Protein AF-A0A1R3KSD3-F1 (afdb_monomer_lite)

pLDDT: mean 70.58, std 22.06, range [25.59, 98.06]

Structure (mmCIF, N/CA/C/O backbone):
data_AF-A0A1R3KSD3-F1
#
_entry.id   AF-A0A1R3KSD3-F1
#
loop_
_atom_site.group_PDB
_atom_site.id
_atom_site.type_symbol
_atom_site.label_atom_id
_atom_site.label_alt_id
_atom_site.label_comp_id
_atom_site.label_asym_id
_atom_site.label_entity_id
_atom_site.label_seq_id
_atom_site.pdbx_PDB_ins_code
_atom_site.Cartn_x
_atom_site.Cartn_y
_atom_site.Cartn_z
_atom_site.occupancy
_atom_site.B_iso_or_equiv
_atom_site.auth_seq_id
_atom_site.auth_comp_id
_atom_site.auth_asym_id
_atom_site.auth_atom_id
_atom_site.pdbx_PDB_model_num
ATOM 1 N N . MET A 1 1 ? 8.024 -59.176 6.862 1.00 37.38 1 MET A N 1
ATOM 2 C CA . MET A 1 1 ? 9.197 -58.730 6.086 1.00 37.38 1 MET A CA 1
ATOM 3 C C . MET A 1 1 ? 9.209 -57.204 6.116 1.00 37.38 1 MET A C 1
ATOM 5 O O . MET A 1 1 ? 8.443 -56.598 5.391 1.00 37.38 1 MET A O 1
ATOM 9 N N . SER A 1 2 ? 9.658 -56.588 7.210 1.00 28.92 2 SER A N 1
ATOM 10 C CA . SER A 1 2 ? 11.056 -56.258 7.560 1.00 28.92 2 SER A CA 1
ATOM 11 C C . SER A 1 2 ? 11.600 -55.048 6.786 1.00 28.92 2 SER A C 1
ATOM 13 O O . SER A 1 2 ? 11.562 -55.053 5.563 1.00 28.92 2 SER A O 1
ATOM 15 N N . PHE A 1 3 ? 12.163 -54.105 7.561 1.00 30.67 3 PHE A N 1
ATOM 16 C CA . PHE A 1 3 ? 12.918 -52.880 7.228 1.00 30.67 3 PHE A CA 1
ATOM 17 C C . PHE A 1 3 ? 12.121 -51.574 7.049 1.00 30.67 3 PHE A C 1
ATOM 19 O O . PHE A 1 3 ? 11.315 -51.472 6.143 1.00 30.67 3 PHE A O 1
ATOM 26 N N . PHE A 1 4 ? 12.335 -50.478 7.787 1.00 29.91 4 PHE A N 1
ATOM 27 C CA . PHE A 1 4 ? 12.920 -50.196 9.107 1.00 29.91 4 PHE A CA 1
ATOM 28 C C . PHE A 1 4 ? 12.472 -48.754 9.459 1.00 29.91 4 PHE A C 1
ATOM 30 O O . PHE A 1 4 ? 12.476 -47.875 8.600 1.00 29.91 4 PHE A O 1
ATOM 37 N N . LYS A 1 5 ? 12.065 -48.513 10.710 1.00 30.78 5 LYS A N 1
ATOM 38 C CA . LYS A 1 5 ? 11.884 -47.176 11.304 1.00 30.78 5 LYS A CA 1
ATOM 39 C C . LYS A 1 5 ? 13.256 -46.548 11.588 1.00 30.78 5 LYS A C 1
ATOM 41 O O . LYS A 1 5 ? 14.166 -47.272 11.966 1.00 30.78 5 LYS A O 1
ATOM 46 N N . SER A 1 6 ? 13.287 -45.213 11.634 1.00 28.39 6 SER A N 1
ATOM 47 C CA . SER A 1 6 ? 14.246 -44.367 1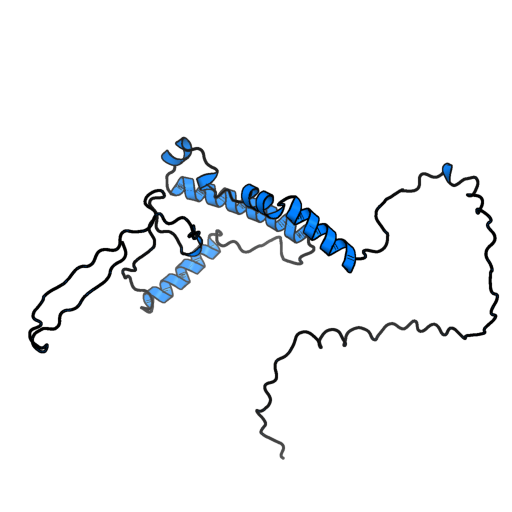2.375 1.00 28.39 6 SER A CA 1
ATOM 48 C C . SER A 1 6 ? 15.499 -43.902 11.623 1.00 28.39 6 SER A C 1
ATOM 50 O O . SER A 1 6 ? 16.402 -44.688 11.370 1.00 28.39 6 SER A O 1
ATOM 52 N N . LEU A 1 7 ? 15.597 -42.590 11.376 1.00 29.59 7 LEU A N 1
ATOM 53 C CA . LEU A 1 7 ? 16.483 -41.726 12.168 1.00 29.59 7 LEU A CA 1
ATOM 54 C C . LEU A 1 7 ? 16.143 -40.246 11.918 1.00 29.59 7 LEU A C 1
ATOM 56 O O . LEU A 1 7 ? 16.337 -39.717 10.827 1.00 29.59 7 LEU A O 1
ATOM 60 N N . ALA A 1 8 ? 15.654 -39.573 12.957 1.00 33.44 8 ALA A N 1
ATOM 61 C CA . ALA A 1 8 ? 15.820 -38.137 13.107 1.00 33.44 8 ALA A CA 1
ATOM 62 C C . ALA A 1 8 ? 17.182 -37.916 13.773 1.00 33.44 8 ALA A C 1
ATOM 64 O O . ALA A 1 8 ? 17.359 -38.359 14.902 1.00 33.44 8 ALA A O 1
ATOM 65 N N . ALA A 1 9 ? 18.127 -37.294 13.066 1.00 33.38 9 ALA A N 1
ATOM 66 C CA . ALA A 1 9 ? 19.268 -36.548 13.609 1.00 33.38 9 ALA A CA 1
ATOM 67 C C . ALA A 1 9 ? 20.213 -36.181 12.456 1.00 33.38 9 ALA A C 1
ATOM 69 O O . ALA A 1 9 ? 20.994 -37.013 12.008 1.00 33.38 9 ALA A O 1
ATOM 70 N N . ASN A 1 10 ? 20.100 -34.952 11.951 1.00 33.25 10 ASN A N 1
ATOM 71 C CA . ASN A 1 10 ? 21.240 -34.063 11.701 1.00 33.25 10 ASN A CA 1
ATOM 72 C C . ASN A 1 10 ? 20.743 -32.783 11.031 1.00 33.25 10 ASN A C 1
ATOM 74 O O . ASN A 1 10 ? 20.640 -32.655 9.815 1.00 33.25 10 ASN A O 1
ATOM 78 N N . SER A 1 11 ? 20.425 -31.820 11.887 1.00 38.78 11 SER A N 1
ATOM 79 C CA . SER A 1 11 ? 20.382 -30.409 11.553 1.00 38.78 11 SER A CA 1
ATOM 80 C C . SER A 1 11 ? 21.798 -29.919 11.245 1.00 38.78 11 SER A C 1
ATOM 82 O O . SER A 1 11 ? 22.610 -29.754 12.154 1.00 38.78 11 SER A O 1
ATOM 84 N N . SER A 1 12 ? 22.079 -29.623 9.981 1.00 34.75 12 SER A N 1
ATOM 85 C CA . SER A 1 12 ? 23.156 -28.709 9.608 1.00 34.75 12 SER A CA 1
ATOM 86 C C . SER A 1 12 ? 22.701 -27.861 8.425 1.00 34.75 12 SER A C 1
ATOM 88 O O . SER A 1 12 ? 22.705 -28.298 7.281 1.00 34.75 12 SER A O 1
ATOM 90 N N . VAL A 1 13 ? 22.220 -26.667 8.770 1.00 39.19 13 VAL A N 1
ATOM 91 C CA . VAL A 1 13 ? 22.347 -25.396 8.045 1.00 39.19 13 VAL A CA 1
ATOM 92 C C . VAL A 1 13 ? 22.794 -25.536 6.584 1.00 39.19 13 VAL A C 1
ATOM 94 O O . VAL A 1 13 ? 23.980 -25.642 6.279 1.00 39.19 13 VAL A O 1
ATOM 97 N N . PHE A 1 14 ? 21.821 -25.477 5.678 1.00 31.38 14 PHE A N 1
ATOM 98 C CA . PHE A 1 14 ? 22.044 -25.340 4.244 1.00 31.38 14 PHE A CA 1
ATOM 99 C C . PHE A 1 14 ? 22.622 -23.942 3.976 1.00 31.38 14 PHE A C 1
ATOM 101 O O . PHE A 1 14 ? 21.921 -22.936 4.097 1.00 31.38 14 PHE A O 1
ATOM 108 N N . THR A 1 15 ? 23.921 -23.856 3.687 1.00 44.84 15 THR A N 1
ATOM 109 C CA . THR A 1 15 ? 24.579 -22.592 3.325 1.00 44.84 15 THR A CA 1
ATOM 110 C C . THR A 1 15 ? 24.546 -22.388 1.801 1.00 44.84 15 THR A C 1
ATOM 112 O O . THR A 1 15 ? 24.591 -23.365 1.053 1.00 44.84 15 THR A O 1
ATOM 115 N N . PRO A 1 16 ? 24.496 -21.144 1.279 1.00 41.41 16 PRO A N 1
ATOM 116 C CA . PRO A 1 16 ? 24.227 -20.870 -0.140 1.00 41.41 16 PRO A CA 1
ATOM 117 C C . PRO A 1 16 ? 25.452 -21.052 -1.058 1.00 41.41 16 PRO A C 1
ATOM 119 O O . PRO A 1 16 ? 25.604 -20.332 -2.043 1.00 41.41 16 PRO A O 1
ATOM 122 N N . ARG A 1 17 ? 26.373 -21.967 -0.732 1.00 39.44 17 ARG A N 1
ATOM 123 C CA . ARG A 1 17 ? 27.631 -22.158 -1.477 1.00 39.44 17 ARG A CA 1
ATOM 124 C C . ARG A 1 17 ? 27.777 -23.500 -2.190 1.00 39.44 17 ARG A C 1
ATOM 126 O O . ARG A 1 17 ? 28.725 -23.645 -2.950 1.00 39.44 17 ARG A O 1
ATOM 133 N N . GLU A 1 18 ? 26.836 -24.428 -2.037 1.00 38.03 18 GLU A N 1
ATOM 134 C CA . GLU A 1 18 ? 26.936 -25.758 -2.669 1.00 38.03 18 GLU A CA 1
ATOM 135 C C . GLU A 1 18 ? 26.000 -25.961 -3.875 1.00 38.03 18 GLU A C 1
ATOM 137 O O . GLU A 1 18 ? 26.158 -26.917 -4.630 1.00 38.03 18 GLU A O 1
ATOM 142 N N . ALA A 1 19 ? 25.088 -25.023 -4.153 1.00 37.62 19 ALA A N 1
ATOM 143 C CA . ALA A 1 19 ? 24.164 -25.118 -5.292 1.00 37.62 19 ALA A CA 1
ATOM 144 C C . ALA A 1 19 ? 24.767 -24.689 -6.651 1.00 37.62 19 ALA A C 1
ATOM 146 O O . ALA A 1 19 ? 24.118 -24.827 -7.684 1.00 37.62 19 ALA A O 1
ATOM 147 N N . THR A 1 20 ? 26.007 -24.192 -6.692 1.00 40.00 20 THR A N 1
ATOM 148 C CA . THR A 1 20 ? 26.662 -23.728 -7.932 1.00 40.00 20 THR A CA 1
ATOM 149 C C . THR A 1 20 ? 27.512 -24.789 -8.637 1.00 40.00 20 THR A C 1
ATOM 151 O O . THR A 1 20 ? 28.005 -24.530 -9.732 1.00 40.00 20 THR A O 1
ATOM 154 N N . MET A 1 21 ? 27.671 -25.993 -8.074 1.00 34.03 21 MET A N 1
ATOM 155 C CA . MET A 1 21 ? 28.562 -27.025 -8.636 1.00 34.03 21 MET A CA 1
ATOM 156 C C . MET A 1 21 ? 27.875 -28.152 -9.427 1.00 34.03 21 MET A C 1
ATOM 158 O O . MET A 1 21 ? 28.572 -29.017 -9.952 1.00 34.03 21 MET A O 1
ATOM 162 N N . ALA A 1 22 ? 26.548 -28.138 -9.595 1.00 36.19 22 ALA A N 1
ATOM 163 C CA . ALA A 1 22 ? 25.812 -29.254 -10.211 1.00 36.19 22 ALA A CA 1
ATOM 164 C C . ALA A 1 22 ? 25.120 -28.946 -11.560 1.00 36.19 22 ALA A C 1
ATOM 166 O O . ALA A 1 22 ? 24.219 -29.679 -11.955 1.00 36.19 22 ALA A O 1
ATOM 167 N N . MET A 1 23 ? 25.523 -27.900 -12.296 1.00 33.84 23 MET A N 1
ATOM 168 C CA . MET A 1 23 ? 24.930 -27.579 -13.615 1.00 33.84 23 MET A CA 1
ATOM 169 C C . MET A 1 23 ? 25.939 -27.258 -14.729 1.00 33.84 23 MET A C 1
ATOM 171 O O . MET A 1 23 ? 25.603 -26.602 -15.711 1.00 33.84 23 MET A O 1
ATOM 175 N N . THR A 1 24 ? 27.165 -27.778 -14.641 1.00 38.25 24 THR A N 1
ATOM 176 C CA . THR A 1 24 ? 28.177 -27.543 -15.688 1.00 38.25 24 THR A CA 1
ATOM 177 C C . THR A 1 24 ? 28.847 -28.824 -16.162 1.00 38.25 24 THR A C 1
ATOM 179 O O . THR A 1 24 ? 30.058 -28.846 -16.327 1.00 38.25 24 THR A O 1
ATOM 182 N N . GLN A 1 25 ? 28.099 -29.909 -16.387 1.00 37.75 25 GLN A N 1
ATOM 183 C CA . GLN A 1 25 ? 28.641 -31.092 -17.074 1.00 37.75 25 GLN A CA 1
ATOM 184 C C . GLN A 1 25 ? 27.605 -31.781 -17.975 1.00 37.75 25 GLN A C 1
ATOM 186 O O . GLN A 1 25 ? 27.190 -32.901 -17.717 1.00 37.75 25 GLN A O 1
ATOM 191 N N . SER A 1 26 ? 27.231 -31.126 -19.078 1.00 39.91 26 SER A N 1
ATOM 192 C CA . SER A 1 26 ? 26.891 -31.824 -20.329 1.00 39.91 26 SER A CA 1
ATOM 193 C C . SER A 1 26 ? 26.972 -30.856 -21.516 1.00 39.91 26 SER A C 1
ATOM 195 O O . SER A 1 26 ? 25.985 -30.249 -21.922 1.00 39.91 26 SER A O 1
ATOM 197 N N . SER A 1 27 ? 28.166 -30.686 -22.081 1.00 35.41 27 SER A N 1
ATOM 198 C CA . SER A 1 27 ? 28.316 -30.152 -23.439 1.00 35.41 27 SER A CA 1
ATOM 199 C C . SER A 1 27 ? 29.380 -30.980 -24.171 1.00 35.41 27 SER A C 1
ATOM 201 O O . SER A 1 27 ? 30.457 -31.183 -23.605 1.00 35.41 27 SER A O 1
ATOM 203 N N . PRO A 1 28 ? 29.105 -31.513 -25.379 1.00 40.31 28 PRO A N 1
ATOM 204 C CA . PRO A 1 28 ? 29.867 -32.620 -25.957 1.00 40.31 28 PRO A CA 1
ATOM 205 C C . PRO A 1 28 ? 31.100 -32.201 -26.776 1.00 40.31 28 PRO A C 1
ATOM 207 O O . PRO A 1 28 ? 31.701 -33.034 -27.447 1.00 40.31 28 PRO A O 1
ATOM 210 N N . TYR A 1 29 ? 31.543 -30.946 -26.715 1.00 36.53 29 TYR A N 1
ATOM 211 C CA . TYR A 1 29 ? 32.684 -30.484 -27.514 1.00 36.53 29 TYR A CA 1
ATOM 212 C C . TYR A 1 29 ? 33.987 -30.478 -26.712 1.00 36.53 29 TYR A C 1
ATOM 214 O O . TYR A 1 29 ? 34.494 -29.438 -26.296 1.00 36.53 29 TYR A O 1
ATOM 222 N N . ARG A 1 30 ? 34.558 -31.671 -26.514 1.00 38.81 30 ARG A N 1
ATOM 223 C CA . ARG A 1 30 ? 35.933 -31.853 -26.029 1.00 38.81 30 ARG A CA 1
ATOM 224 C C . ARG A 1 30 ? 36.878 -31.933 -27.229 1.00 38.81 30 ARG A C 1
ATOM 226 O O . ARG A 1 30 ? 37.165 -33.013 -27.733 1.00 38.81 30 ARG A O 1
ATOM 233 N N . VAL A 1 31 ? 37.349 -30.781 -27.700 1.00 37.12 31 VAL A N 1
ATOM 234 C CA . VAL A 1 31 ? 38.387 -30.703 -28.740 1.00 37.12 31 VAL A CA 1
ATOM 235 C C . VAL A 1 31 ? 39.736 -31.074 -28.117 1.00 37.12 31 VAL A C 1
ATOM 237 O O . VAL A 1 31 ? 40.230 -30.393 -27.219 1.00 37.12 31 VAL A O 1
ATOM 240 N N . LEU A 1 32 ? 40.314 -32.186 -28.572 1.00 35.00 32 LEU A N 1
ATOM 241 C CA . LEU A 1 32 ? 41.662 -32.627 -28.219 1.00 35.00 32 LEU A CA 1
ATOM 242 C C . LEU A 1 32 ? 42.692 -31.747 -28.940 1.00 35.00 32 LEU A C 1
ATOM 244 O O . LEU A 1 32 ? 42.870 -31.860 -30.148 1.00 35.00 32 LEU A O 1
ATOM 248 N N . LEU A 1 33 ? 43.396 -30.897 -28.195 1.00 37.41 33 LEU A N 1
ATOM 249 C CA . LEU A 1 33 ? 44.582 -30.190 -28.679 1.00 37.41 33 LEU A CA 1
ATOM 250 C C . LEU A 1 33 ? 45.829 -30.954 -28.220 1.00 37.41 33 LEU A C 1
ATOM 252 O O . LEU A 1 33 ? 46.242 -30.866 -27.062 1.00 37.41 33 LEU A O 1
ATOM 256 N N . GLN A 1 34 ? 46.416 -31.730 -29.134 1.00 30.95 34 GLN A N 1
ATOM 257 C CA . GLN A 1 34 ? 47.754 -32.286 -28.958 1.00 30.95 34 GLN A CA 1
ATOM 258 C C . GLN A 1 34 ? 48.776 -31.143 -28.956 1.00 30.95 34 GLN A C 1
ATOM 260 O O . GLN A 1 34 ? 48.887 -30.365 -29.901 1.00 30.95 34 GLN A O 1
ATOM 265 N N . ARG A 1 35 ? 49.525 -31.044 -27.855 1.00 31.16 35 ARG A N 1
ATOM 266 C CA . ARG A 1 35 ? 50.722 -30.213 -27.729 1.00 31.16 35 ARG A CA 1
ATOM 267 C C . ARG A 1 35 ? 51.846 -30.831 -28.563 1.00 31.16 35 ARG A C 1
ATOM 269 O O . ARG A 1 35 ? 52.426 -31.828 -28.150 1.00 31.16 35 ARG A O 1
ATOM 276 N N . THR A 1 36 ? 52.228 -30.176 -29.651 1.00 30.08 36 THR A N 1
ATOM 277 C CA . THR A 1 36 ? 53.596 -30.251 -30.180 1.00 30.08 36 THR A CA 1
ATOM 278 C C . THR A 1 36 ? 54.217 -28.872 -30.042 1.00 30.08 36 THR A C 1
ATOM 280 O O . THR A 1 36 ? 53.733 -27.894 -30.607 1.00 30.08 36 THR A O 1
ATOM 283 N N . GLY A 1 37 ? 55.247 -28.781 -29.205 1.00 32.47 37 GLY A N 1
ATOM 284 C CA . GLY A 1 37 ? 55.988 -27.551 -28.992 1.00 32.47 37 GLY A CA 1
ATOM 285 C C . GLY A 1 37 ? 56.858 -27.204 -30.195 1.00 32.47 37 GLY A C 1
ATOM 286 O O . GLY A 1 37 ? 57.595 -28.041 -30.701 1.00 32.47 37 GLY A O 1
ATOM 287 N N . SER A 1 38 ? 56.841 -25.931 -30.570 1.00 31.69 38 SER A N 1
ATOM 288 C CA . SER A 1 38 ? 57.981 -25.267 -31.195 1.00 31.69 38 SER A CA 1
ATOM 289 C C . SER A 1 38 ? 58.049 -23.850 -30.636 1.00 31.69 38 SER A C 1
ATOM 291 O O . SER A 1 38 ? 57.298 -22.956 -31.020 1.00 31.69 38 SER A O 1
ATOM 293 N N . SER A 1 39 ? 58.927 -23.688 -29.649 1.00 36.00 39 SER A N 1
ATOM 294 C CA . SER A 1 39 ? 59.321 -22.410 -29.072 1.00 36.00 39 SER A CA 1
ATOM 295 C C . SER A 1 39 ? 60.045 -21.579 -30.134 1.00 36.00 39 SER A C 1
ATOM 297 O O . SER A 1 39 ? 61.221 -21.816 -30.394 1.00 36.00 39 SER A O 1
ATOM 299 N N . LEU A 1 40 ? 59.378 -20.567 -30.687 1.00 30.77 40 LEU A N 1
ATOM 300 C CA . LEU A 1 40 ? 60.043 -19.431 -31.321 1.00 30.77 40 LE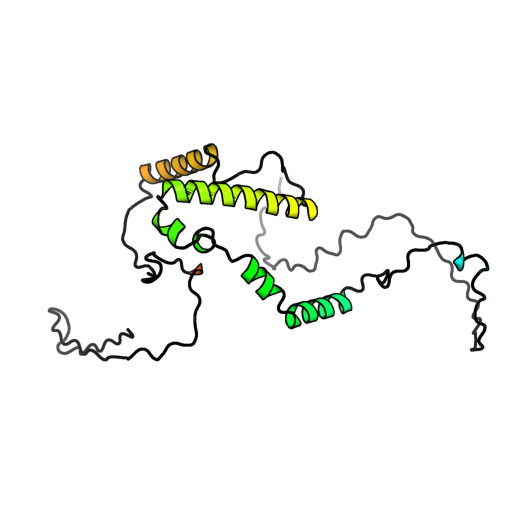U A CA 1
ATOM 301 C C . LEU A 1 40 ? 59.817 -18.195 -30.453 1.00 30.77 40 LEU A C 1
ATOM 303 O O . LEU A 1 40 ? 58.720 -17.648 -30.367 1.00 30.77 40 LEU A O 1
ATOM 307 N N . ARG A 1 41 ? 60.891 -17.780 -29.778 1.00 33.91 41 ARG A N 1
ATOM 308 C CA . ARG A 1 41 ? 60.982 -16.485 -29.107 1.00 33.91 41 ARG A CA 1
ATOM 309 C C . ARG A 1 41 ? 60.909 -15.400 -30.183 1.00 33.91 41 ARG A C 1
ATOM 311 O O . ARG A 1 41 ? 61.720 -15.417 -31.104 1.00 33.91 41 ARG A O 1
ATOM 318 N N . LYS A 1 42 ? 59.991 -14.443 -30.046 1.00 32.28 42 LYS A N 1
ATOM 319 C CA . LYS A 1 42 ? 60.076 -13.156 -30.748 1.00 32.28 42 LYS A CA 1
ATOM 320 C C . LYS A 1 42 ? 60.628 -12.120 -29.772 1.00 32.28 42 LYS A C 1
ATOM 322 O O . LYS A 1 42 ? 59.974 -11.774 -28.792 1.00 32.28 42 LYS A O 1
ATOM 327 N N . THR A 1 43 ? 61.860 -11.690 -30.017 1.00 26.72 43 THR A N 1
ATOM 328 C CA . THR A 1 43 ? 62.453 -10.465 -29.470 1.00 26.72 43 THR A CA 1
ATOM 329 C C . THR A 1 43 ? 61.865 -9.229 -30.172 1.00 26.72 43 THR A C 1
ATOM 331 O O . THR A 1 43 ? 61.228 -9.366 -31.220 1.00 26.72 43 THR A O 1
ATOM 334 N N . PRO A 1 44 ? 62.009 -8.026 -29.582 1.00 45.66 44 PRO A N 1
ATOM 335 C CA . PRO A 1 44 ? 61.219 -6.858 -29.933 1.00 45.66 44 PRO A CA 1
ATOM 336 C C . PRO A 1 44 ? 61.877 -6.079 -31.073 1.00 45.66 44 PRO A C 1
ATOM 338 O O . PRO A 1 44 ? 62.970 -5.540 -30.925 1.00 45.66 44 PRO A O 1
ATOM 341 N N . SER A 1 45 ? 61.192 -5.968 -32.202 1.00 25.59 45 SER A N 1
ATOM 342 C CA . SER A 1 45 ? 61.477 -4.943 -33.202 1.00 25.59 45 SER A CA 1
ATOM 343 C C . SER A 1 45 ? 60.189 -4.610 -33.941 1.00 25.59 45 SER A C 1
ATOM 345 O O . SER A 1 45 ? 59.438 -5.488 -34.368 1.00 25.59 45 SER A O 1
ATOM 347 N N . GLY A 1 46 ? 59.876 -3.317 -33.960 1.00 43.09 46 GLY A N 1
ATOM 348 C CA . GLY A 1 46 ? 58.611 -2.801 -34.451 1.00 43.09 46 GLY A CA 1
ATOM 349 C C . GLY A 1 46 ? 58.412 -3.042 -35.939 1.00 43.09 46 GLY A C 1
ATOM 350 O O . GLY A 1 46 ? 59.355 -2.962 -36.714 1.00 43.09 46 GLY A O 1
ATOM 351 N N . GLN A 1 47 ? 57.151 -3.246 -36.305 1.00 29.28 47 GLN A N 1
ATOM 352 C CA . GLN A 1 47 ? 56.574 -2.949 -37.611 1.00 29.28 47 GLN A CA 1
ATOM 353 C C . GLN A 1 47 ? 55.087 -2.668 -37.358 1.00 29.28 47 GLN A C 1
ATOM 355 O O . GLN A 1 47 ? 54.369 -3.517 -36.834 1.00 29.28 47 GLN A O 1
ATOM 360 N N . LYS A 1 48 ? 54.658 -1.430 -37.632 1.00 40.22 48 LYS A N 1
ATOM 361 C CA . LYS A 1 48 ? 53.241 -1.053 -37.664 1.00 40.22 48 LYS A CA 1
ATOM 362 C C . LYS A 1 48 ? 52.607 -1.817 -38.823 1.00 40.22 48 LYS A C 1
ATOM 364 O O . LYS A 1 48 ? 53.033 -1.637 -39.959 1.00 40.22 48 LYS A O 1
ATOM 369 N N . GLU A 1 49 ? 51.632 -2.666 -38.523 1.00 44.34 49 GLU A N 1
ATOM 370 C CA . GLU A 1 49 ? 50.781 -3.292 -39.534 1.00 44.34 49 GLU A CA 1
ATOM 371 C C . GLU A 1 49 ? 50.104 -2.188 -40.364 1.00 44.34 49 GLU A C 1
ATOM 373 O O . GLU A 1 49 ? 49.487 -1.278 -39.806 1.00 44.34 49 GLU A O 1
ATOM 378 N N . GLU A 1 50 ? 50.264 -2.232 -41.690 1.00 49.41 50 GLU A N 1
ATOM 379 C CA . GLU A 1 50 ? 49.548 -1.345 -42.608 1.00 49.41 50 GLU A CA 1
ATOM 380 C C . GLU A 1 50 ? 48.039 -1.575 -42.455 1.00 49.41 50 GLU A C 1
ATOM 382 O O . GLU A 1 50 ? 47.528 -2.671 -42.700 1.00 49.41 50 GLU A O 1
ATOM 387 N N . GLU A 1 51 ? 47.303 -0.541 -42.040 1.00 59.09 51 GLU A N 1
ATOM 388 C CA . GLU A 1 51 ? 45.844 -0.584 -42.030 1.00 59.09 51 GLU A CA 1
ATOM 389 C C . GLU A 1 51 ? 45.331 -0.790 -43.463 1.00 59.09 51 GLU A C 1
ATOM 391 O O . GLU A 1 51 ? 45.602 0.012 -44.356 1.00 59.09 51 GLU A O 1
ATOM 396 N N . GLY A 1 52 ? 44.584 -1.876 -43.689 1.00 65.38 52 GLY A N 1
ATOM 397 C CA . GLY A 1 52 ? 44.099 -2.254 -45.016 1.00 65.38 52 GLY A CA 1
ATOM 398 C C . GLY A 1 52 ? 43.396 -1.107 -45.755 1.00 65.38 52 GLY A C 1
ATOM 399 O O . GLY A 1 52 ? 42.528 -0.432 -45.198 1.00 65.38 52 GLY A O 1
ATOM 400 N N . ARG A 1 53 ? 43.747 -0.941 -47.040 1.00 69.00 53 ARG A N 1
ATOM 401 C CA . ARG A 1 53 ? 43.378 0.151 -47.968 1.00 69.00 53 ARG A CA 1
ATOM 402 C C . ARG A 1 53 ? 41.892 0.556 -47.991 1.00 69.00 53 ARG A C 1
ATOM 404 O O . ARG A 1 53 ? 41.596 1.660 -48.417 1.00 69.00 53 ARG A O 1
ATOM 411 N N . TYR A 1 54 ? 40.970 -0.279 -47.515 1.00 74.69 54 TYR A N 1
ATOM 412 C CA . TYR A 1 54 ? 39.520 -0.037 -47.567 1.00 74.69 54 TYR A CA 1
ATOM 413 C C . TYR A 1 54 ? 38.856 0.131 -46.189 1.00 74.69 54 TYR A C 1
ATOM 415 O O . TYR A 1 54 ? 37.648 0.333 -46.102 1.00 74.69 54 TYR A O 1
ATOM 423 N N . LYS A 1 55 ? 39.624 0.080 -45.089 1.00 71.06 55 LYS A N 1
ATOM 424 C CA . LYS A 1 55 ? 39.100 0.175 -43.712 1.00 71.06 55 LYS A CA 1
ATOM 425 C C . LYS A 1 55 ? 38.430 1.523 -43.416 1.00 71.06 55 LYS A C 1
ATOM 427 O O . LYS A 1 55 ? 37.522 1.583 -42.599 1.00 71.06 55 LYS A O 1
ATOM 432 N N . HIS A 1 56 ? 38.868 2.587 -44.088 1.00 72.88 56 HIS A N 1
ATOM 433 C CA . HIS A 1 56 ? 38.288 3.928 -43.979 1.00 72.88 56 HIS A CA 1
ATOM 434 C C . HIS A 1 56 ? 37.065 4.137 -44.890 1.00 72.88 56 HIS A C 1
ATOM 436 O O . HIS A 1 56 ? 36.384 5.146 -44.756 1.00 72.88 56 HIS A O 1
ATOM 442 N N . THR A 1 57 ? 36.801 3.212 -45.820 1.00 81.25 57 THR A N 1
ATOM 443 C CA . THR A 1 57 ? 35.654 3.250 -46.744 1.00 81.25 57 THR A CA 1
ATOM 444 C C . THR A 1 57 ? 34.405 2.606 -46.130 1.00 81.25 57 THR A C 1
ATOM 446 O O . THR A 1 57 ? 33.303 2.800 -46.630 1.00 81.25 57 THR A O 1
ATOM 449 N N . VAL A 1 58 ? 34.567 1.831 -45.052 1.00 80.44 58 VAL A N 1
ATOM 450 C CA . VAL A 1 58 ? 33.481 1.109 -44.381 1.00 80.44 58 VAL A CA 1
ATOM 451 C C . VAL A 1 58 ? 33.185 1.762 -43.032 1.00 80.44 58 VAL A C 1
ATOM 453 O O . VAL A 1 58 ? 34.044 1.782 -42.148 1.00 80.44 58 VAL A O 1
ATOM 456 N N . ASP A 1 59 ? 31.955 2.246 -42.853 1.00 81.88 59 ASP A N 1
ATOM 457 C CA . ASP A 1 59 ? 31.483 2.833 -41.595 1.00 81.88 59 ASP A CA 1
ATOM 458 C C . ASP A 1 59 ? 31.239 1.751 -40.539 1.00 81.88 59 ASP A C 1
ATOM 460 O O . ASP A 1 59 ? 30.134 1.250 -40.325 1.00 81.88 59 ASP A O 1
ATOM 464 N N . LEU A 1 60 ? 32.323 1.365 -39.870 1.00 84.50 60 LEU A N 1
ATOM 465 C CA . LEU A 1 60 ? 32.277 0.464 -38.728 1.00 84.50 60 LEU A CA 1
ATOM 466 C C . LEU A 1 60 ? 31.815 1.221 -37.470 1.00 84.50 60 LEU A C 1
ATOM 468 O O . LEU A 1 60 ? 32.307 2.324 -37.202 1.00 84.50 60 LEU A O 1
ATOM 472 N N . PRO A 1 61 ? 30.943 0.625 -36.637 1.00 83.06 61 PRO A N 1
ATOM 473 C CA . PRO A 1 61 ? 30.547 1.226 -35.372 1.00 83.06 61 PRO A CA 1
ATOM 474 C C . PRO A 1 61 ? 31.757 1.318 -34.433 1.00 83.06 61 PRO A C 1
ATOM 476 O O . PRO A 1 61 ? 32.328 0.312 -34.013 1.00 83.06 61 PRO A O 1
ATOM 479 N N . LYS A 1 62 ? 32.157 2.546 -34.091 1.00 82.06 62 LYS A N 1
ATOM 480 C CA . LYS A 1 62 ? 33.215 2.827 -33.113 1.00 82.06 62 LYS A CA 1
ATOM 481 C C . LYS A 1 62 ? 32.568 3.075 -31.755 1.00 82.06 62 LYS A C 1
ATOM 483 O O . LYS A 1 62 ? 31.861 4.063 -31.584 1.00 82.06 62 LYS A O 1
ATOM 488 N N . THR A 1 63 ? 32.816 2.201 -30.782 1.00 86.38 63 THR A N 1
ATOM 489 C CA . THR A 1 63 ? 32.313 2.373 -29.410 1.00 86.38 63 THR A CA 1
ATOM 490 C C . THR A 1 63 ? 33.458 2.325 -28.410 1.00 86.38 63 THR A C 1
ATOM 492 O O . THR A 1 63 ? 34.327 1.464 -28.512 1.00 86.38 63 THR A O 1
ATOM 495 N N . THR A 1 64 ? 33.420 3.187 -27.397 1.00 82.06 64 THR A N 1
ATOM 496 C CA . THR A 1 64 ? 34.303 3.106 -26.218 1.00 82.06 64 THR A CA 1
ATOM 497 C C . THR A 1 64 ? 33.860 2.023 -25.230 1.00 82.06 64 THR A C 1
ATOM 499 O O . THR A 1 64 ? 34.530 1.767 -24.229 1.00 82.06 64 THR A O 1
ATOM 502 N N . PHE A 1 65 ? 32.721 1.374 -25.490 1.00 81.62 65 PHE A N 1
ATOM 503 C CA . PHE A 1 65 ? 32.200 0.311 -24.653 1.00 81.62 65 PHE A CA 1
ATOM 504 C C . PHE A 1 65 ? 33.044 -0.959 -24.824 1.00 81.62 65 PHE A C 1
ATOM 506 O O . PHE A 1 65 ? 33.065 -1.574 -25.887 1.00 81.62 65 PHE A O 1
ATOM 513 N N . GLY A 1 66 ? 33.764 -1.348 -23.769 1.00 80.25 66 GLY A N 1
ATOM 514 C CA . GLY A 1 66 ? 34.562 -2.574 -23.777 1.00 80.25 66 GLY A CA 1
ATOM 515 C C . GLY A 1 66 ? 33.710 -3.823 -24.033 1.00 80.25 66 GLY A C 1
ATOM 516 O O . GLY A 1 66 ? 32.651 -3.984 -23.434 1.00 80.25 66 GLY A O 1
ATOM 517 N N . MET A 1 67 ? 34.198 -4.729 -24.888 1.00 79.62 67 MET A N 1
ATOM 518 C CA . MET A 1 67 ? 33.481 -5.955 -25.280 1.00 79.62 67 MET A CA 1
ATOM 519 C C . MET A 1 67 ? 33.313 -6.973 -24.137 1.00 79.62 67 MET A C 1
ATOM 521 O O . MET A 1 67 ? 32.439 -7.831 -24.202 1.00 79.62 67 MET A O 1
ATOM 525 N N . ARG A 1 68 ? 34.143 -6.900 -23.086 1.00 80.44 68 ARG A N 1
ATOM 526 C CA . ARG A 1 68 ? 33.993 -7.693 -21.854 1.00 80.44 68 ARG A CA 1
ATOM 527 C C . ARG A 1 68 ? 33.408 -6.818 -20.752 1.00 80.44 68 ARG A C 1
ATOM 529 O O . ARG A 1 68 ? 33.833 -5.679 -20.578 1.00 80.44 68 ARG A O 1
ATOM 536 N N . ALA A 1 69 ? 32.477 -7.374 -19.979 1.00 77.31 69 ALA A N 1
ATOM 537 C CA . ALA A 1 69 ? 31.778 -6.627 -18.935 1.00 77.31 69 ALA A CA 1
ATOM 538 C C . ALA A 1 69 ? 32.708 -6.145 -17.803 1.00 77.31 69 ALA A C 1
ATOM 540 O O . ALA A 1 69 ? 32.525 -5.029 -17.323 1.00 77.31 69 ALA A O 1
ATOM 541 N N . ASN A 1 70 ? 33.715 -6.945 -17.412 1.00 82.06 70 ASN A N 1
ATOM 542 C CA . ASN A 1 70 ? 34.651 -6.656 -16.309 1.00 82.06 70 ASN A CA 1
ATOM 543 C C . ASN A 1 70 ? 33.950 -6.125 -15.038 1.00 82.06 70 ASN A C 1
ATOM 545 O O . ASN A 1 70 ? 34.380 -5.138 -14.440 1.00 82.06 70 ASN A O 1
ATOM 549 N N . ALA A 1 71 ? 32.867 -6.799 -14.631 1.00 80.38 71 ALA A N 1
ATOM 550 C CA . ALA A 1 71 ? 31.987 -6.380 -13.537 1.00 80.38 71 ALA A CA 1
ATOM 551 C C . ALA A 1 71 ? 32.733 -6.081 -12.221 1.00 80.38 71 ALA A C 1
ATOM 553 O O . ALA A 1 71 ? 32.433 -5.085 -11.574 1.00 80.38 71 ALA A O 1
ATOM 554 N N . LEU A 1 72 ? 33.782 -6.852 -11.895 1.00 82.50 72 LEU A N 1
ATOM 555 C CA . LEU A 1 72 ? 34.581 -6.685 -10.669 1.00 82.50 72 LEU A CA 1
ATOM 556 C C . LEU A 1 72 ? 35.189 -5.282 -10.487 1.00 82.50 72 LEU A C 1
ATOM 558 O O . LEU A 1 72 ? 35.385 -4.851 -9.357 1.00 82.50 72 LEU A O 1
ATOM 562 N N . VAL A 1 73 ? 35.523 -4.596 -11.585 1.00 83.94 73 VAL A N 1
ATOM 563 C CA . VAL A 1 73 ? 36.112 -3.243 -11.559 1.00 83.94 73 VAL A CA 1
ATOM 564 C C . VAL A 1 73 ? 35.044 -2.183 -11.822 1.00 83.94 73 VAL A C 1
ATOM 566 O O . VAL A 1 73 ? 35.019 -1.143 -11.171 1.00 83.94 73 VAL A O 1
ATOM 569 N N . ARG A 1 74 ? 34.117 -2.473 -12.741 1.00 86.62 74 ARG A N 1
ATOM 570 C CA . ARG A 1 74 ? 33.104 -1.518 -13.200 1.00 86.62 74 ARG A CA 1
ATOM 571 C C . ARG A 1 74 ? 31.995 -1.267 -12.181 1.00 86.62 74 ARG A C 1
ATOM 573 O O . ARG A 1 74 ? 31.539 -0.137 -12.057 1.00 86.62 74 ARG A O 1
ATOM 580 N N . GLU A 1 75 ? 31.547 -2.293 -11.460 1.00 86.00 75 GLU A N 1
ATOM 581 C CA . GLU A 1 75 ? 30.481 -2.141 -10.461 1.00 86.00 75 GLU A CA 1
ATOM 582 C C . GLU A 1 75 ? 30.899 -1.218 -9.303 1.00 86.00 75 GLU A C 1
ATOM 584 O O . GLU A 1 75 ? 30.129 -0.304 -8.999 1.00 86.00 75 GLU A O 1
ATOM 589 N N . PRO A 1 76 ? 32.112 -1.339 -8.716 1.00 90.81 76 PRO A N 1
ATOM 590 C CA . PRO A 1 76 ? 32.593 -0.373 -7.727 1.00 90.81 76 PRO A CA 1
ATOM 591 C C . PRO A 1 76 ? 32.678 1.072 -8.241 1.00 90.81 76 PRO A C 1
ATOM 593 O O . PRO A 1 76 ? 32.353 2.003 -7.509 1.00 90.81 76 PRO A O 1
ATOM 596 N N . GLU A 1 77 ? 33.102 1.287 -9.491 1.00 89.75 77 GLU A N 1
ATOM 597 C CA . GLU A 1 77 ? 33.149 2.627 -10.100 1.00 89.75 77 GLU A CA 1
ATOM 598 C C . GLU A 1 77 ? 31.748 3.226 -10.267 1.00 89.75 77 GLU A C 1
ATOM 600 O O . GLU A 1 77 ? 31.529 4.398 -9.963 1.00 89.75 77 GLU A O 1
ATOM 605 N N . ILE A 1 78 ? 30.784 2.412 -10.706 1.00 88.31 78 ILE A N 1
ATOM 606 C CA . ILE A 1 78 ? 29.384 2.821 -10.857 1.00 88.31 78 ILE A CA 1
ATOM 607 C C . ILE A 1 78 ? 28.770 3.165 -9.495 1.00 88.31 78 ILE A C 1
ATOM 609 O O . ILE A 1 78 ? 28.075 4.173 -9.391 1.00 88.31 78 ILE A O 1
ATOM 613 N N . GLN A 1 79 ? 29.050 2.378 -8.453 1.00 85.62 79 GLN A N 1
ATOM 614 C CA . GLN A 1 79 ? 28.579 2.658 -7.093 1.00 85.62 79 GLN A CA 1
ATOM 615 C C . GLN A 1 79 ? 29.138 3.986 -6.567 1.00 85.62 79 GLN A C 1
ATOM 617 O O . GLN A 1 79 ? 28.360 4.824 -6.119 1.00 85.62 79 GLN A O 1
ATOM 622 N N . LYS A 1 80 ? 30.446 4.241 -6.732 1.00 91.25 80 LYS A N 1
ATOM 623 C CA . LYS A 1 80 ? 31.052 5.538 -6.379 1.00 91.25 80 LYS A CA 1
ATOM 624 C C . LYS A 1 80 ? 30.400 6.697 -7.123 1.00 91.25 80 LYS A C 1
ATOM 626 O O . LYS A 1 80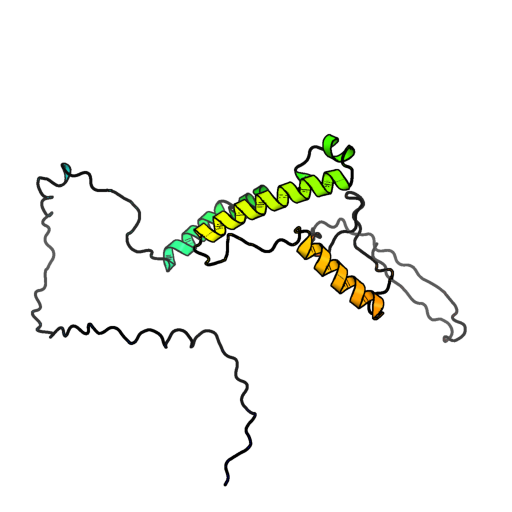 ? 30.037 7.693 -6.512 1.00 91.25 80 LYS A O 1
ATOM 631 N N . LEU A 1 81 ? 30.180 6.544 -8.429 1.00 92.69 81 LEU A N 1
ATOM 632 C CA . LEU A 1 81 ? 29.492 7.549 -9.235 1.00 92.69 81 LEU A CA 1
ATOM 633 C C . LEU A 1 81 ? 28.064 7.796 -8.717 1.00 92.69 81 LEU A C 1
ATOM 635 O O . LEU A 1 81 ? 27.612 8.939 -8.648 1.00 92.69 81 LEU A O 1
ATOM 639 N N . TRP A 1 82 ? 27.332 6.750 -8.334 1.00 90.25 82 TRP A N 1
ATOM 640 C CA . TRP A 1 82 ? 25.993 6.900 -7.761 1.00 90.25 82 TRP A CA 1
ATOM 641 C C . TRP A 1 82 ? 26.000 7.628 -6.420 1.00 90.25 82 TRP A C 1
ATOM 643 O O . TRP A 1 82 ? 25.118 8.468 -6.199 1.00 90.25 82 TRP A O 1
ATOM 653 N N . ASP A 1 83 ? 26.986 7.345 -5.573 1.00 89.44 83 ASP A N 1
ATOM 654 C CA . ASP A 1 83 ? 27.174 7.992 -4.278 1.00 89.44 83 ASP A CA 1
ATOM 655 C C . ASP A 1 83 ? 27.555 9.466 -4.445 1.00 89.44 83 ASP A C 1
ATOM 657 O O . ASP A 1 83 ? 26.873 10.337 -3.901 1.00 89.44 83 ASP A O 1
ATOM 661 N N . ASP A 1 84 ? 28.552 9.779 -5.274 1.00 92.88 84 ASP A N 1
ATOM 662 C CA . ASP A 1 84 ? 29.012 11.149 -5.539 1.00 92.88 84 ASP A CA 1
ATOM 663 C C . ASP A 1 84 ? 27.880 12.024 -6.083 1.00 92.88 84 ASP A C 1
ATOM 665 O O . ASP A 1 84 ? 27.665 13.163 -5.664 1.00 92.88 84 ASP A O 1
ATOM 669 N N . HIS A 1 85 ? 27.082 11.460 -6.989 1.00 90.50 85 HIS A N 1
ATOM 670 C CA . HIS A 1 85 ? 25.946 12.152 -7.573 1.00 90.50 85 HIS A CA 1
ATOM 671 C C . HIS A 1 85 ? 24.650 12.008 -6.762 1.00 90.50 85 HIS A C 1
ATOM 673 O O . HIS A 1 85 ? 23.590 12.432 -7.242 1.00 90.50 85 HIS A O 1
ATOM 679 N N . GLN A 1 86 ? 24.689 11.399 -5.572 1.00 87.25 86 GLN A N 1
ATOM 680 C CA . GLN A 1 86 ? 23.539 11.200 -4.682 1.00 87.25 86 GLN A CA 1
ATOM 681 C C . GLN A 1 86 ? 22.301 10.692 -5.445 1.00 87.25 86 GLN A C 1
ATOM 683 O O . GLN A 1 86 ? 21.182 11.189 -5.273 1.00 87.25 86 GLN A O 1
ATOM 688 N N . VAL A 1 87 ? 22.508 9.744 -6.368 1.00 83.38 87 VAL A N 1
ATOM 689 C CA . VAL A 1 87 ? 21.476 9.271 -7.307 1.00 83.38 87 VAL A CA 1
ATOM 690 C C . VAL A 1 87 ? 20.274 8.736 -6.539 1.00 83.38 87 VAL A C 1
ATOM 692 O O . VAL A 1 87 ? 19.142 9.087 -6.865 1.00 83.38 87 VAL A O 1
ATOM 695 N N . PHE A 1 88 ? 20.519 7.979 -5.468 1.00 76.00 88 PHE A N 1
ATOM 696 C CA . PHE A 1 88 ? 19.467 7.433 -4.616 1.00 76.00 88 PHE A CA 1
ATOM 697 C C . PHE A 1 88 ? 18.553 8.527 -4.046 1.00 76.00 88 PHE A C 1
ATOM 699 O O . PHE A 1 88 ? 17.345 8.479 -4.256 1.00 76.00 88 PHE A O 1
ATOM 706 N N . LYS A 1 89 ? 19.118 9.575 -3.431 1.00 79.50 89 LYS A N 1
ATOM 707 C CA . LYS A 1 89 ? 18.331 10.693 -2.878 1.00 79.50 89 LYS A CA 1
ATOM 708 C C . LYS A 1 89 ? 17.505 11.401 -3.945 1.00 79.50 89 LYS A C 1
ATOM 710 O O . LYS A 1 89 ? 16.362 11.768 -3.703 1.00 79.50 89 LYS A O 1
ATOM 715 N N . ARG A 1 90 ? 18.058 11.578 -5.148 1.00 79.19 90 ARG A N 1
ATOM 716 C CA . ARG A 1 90 ? 17.329 12.199 -6.264 1.00 79.19 90 ARG A CA 1
ATOM 717 C C . ARG A 1 90 ? 16.164 11.338 -6.744 1.00 79.19 90 ARG A C 1
ATOM 719 O O . ARG A 1 90 ? 15.123 11.889 -7.089 1.00 79.19 90 ARG A O 1
ATOM 726 N N . VAL A 1 91 ? 16.323 10.016 -6.764 1.00 77.38 91 VAL A N 1
ATOM 727 C CA . VAL A 1 91 ? 15.251 9.077 -7.123 1.00 77.38 91 VAL A CA 1
ATOM 728 C C . VAL A 1 91 ? 14.163 9.056 -6.050 1.00 77.38 91 VAL A C 1
ATOM 730 O O . VAL A 1 91 ? 12.990 9.146 -6.398 1.00 77.38 91 VAL A O 1
ATOM 733 N N . VAL A 1 92 ? 14.544 9.014 -4.771 1.00 69.25 92 VAL A N 1
ATOM 734 C CA . VAL A 1 92 ? 13.620 9.064 -3.624 1.00 69.25 92 VAL A CA 1
ATOM 735 C C . VAL A 1 92 ? 12.808 10.362 -3.648 1.00 69.25 92 VAL A C 1
ATOM 737 O O . VAL A 1 92 ? 11.600 10.313 -3.851 1.00 69.25 92 VAL A O 1
ATOM 740 N N . ASN A 1 93 ? 13.465 11.525 -3.687 1.00 71.00 93 ASN A N 1
ATOM 741 C CA . ASN A 1 93 ? 12.786 12.827 -3.754 1.00 71.00 93 ASN A CA 1
ATOM 742 C C . ASN A 1 93 ? 11.860 12.981 -4.977 1.00 71.00 93 ASN A C 1
ATOM 744 O O . ASN A 1 93 ? 10.885 13.734 -4.945 1.00 71.00 93 ASN A O 1
ATOM 748 N N . LYS A 1 94 ? 12.172 12.307 -6.091 1.00 71.19 94 LYS A N 1
ATOM 749 C CA . LYS A 1 94 ? 11.322 12.304 -7.290 1.00 71.19 94 LYS A CA 1
ATOM 750 C C . LYS A 1 94 ? 10.070 11.436 -7.105 1.00 71.19 94 LYS A C 1
ATOM 752 O O . LYS A 1 94 ? 9.039 11.750 -7.699 1.00 71.19 94 LYS A O 1
ATOM 757 N N . ASN A 1 95 ? 10.161 10.384 -6.295 1.00 65.00 95 ASN A N 1
ATOM 758 C CA . ASN A 1 95 ? 9.117 9.385 -6.079 1.00 65.00 95 ASN A CA 1
ATOM 759 C C . ASN A 1 95 ? 8.269 9.631 -4.814 1.00 65.00 95 ASN A C 1
ATOM 761 O O . ASN A 1 95 ? 7.154 9.121 -4.754 1.00 65.00 95 ASN A O 1
ATOM 765 N N . ASP A 1 96 ? 8.721 10.455 -3.862 1.00 54.69 96 ASP A N 1
ATOM 766 C CA . ASP A 1 96 ? 8.068 10.710 -2.558 1.00 54.69 96 ASP A CA 1
ATOM 767 C C . ASP A 1 96 ? 6.734 11.467 -2.614 1.00 54.69 96 ASP A C 1
ATOM 769 O O . ASP A 1 96 ? 6.175 11.879 -1.597 1.00 54.69 96 ASP A O 1
ATOM 773 N N . ARG A 1 97 ? 6.160 11.667 -3.799 1.00 54.47 97 ARG A N 1
ATOM 774 C CA . ARG A 1 97 ? 4.883 12.366 -3.916 1.00 54.47 97 ARG A CA 1
ATOM 775 C C . ARG A 1 97 ? 3.739 11.431 -3.544 1.00 54.47 97 ARG A C 1
ATOM 777 O O . ARG A 1 97 ? 3.085 10.847 -4.405 1.00 54.47 97 ARG A O 1
ATOM 784 N N . VAL A 1 98 ? 3.447 11.359 -2.246 1.00 61.28 98 VAL A N 1
ATOM 785 C CA . VAL A 1 98 ? 2.164 10.863 -1.739 1.00 61.28 98 VAL A CA 1
ATOM 786 C C . VAL A 1 98 ? 1.050 11.634 -2.455 1.00 61.28 98 VAL A C 1
ATOM 788 O O . VAL A 1 98 ? 1.136 12.855 -2.605 1.00 61.28 98 VAL A O 1
ATOM 791 N N . VAL A 1 99 ? -0.011 10.947 -2.891 1.00 64.06 99 VAL A N 1
ATOM 792 C CA . VAL A 1 99 ? -1.112 11.540 -3.683 1.00 64.06 99 VAL A CA 1
ATOM 793 C C . VAL A 1 99 ? -1.623 12.842 -3.060 1.00 64.06 99 VAL A C 1
ATOM 795 O O . VAL A 1 99 ? -1.837 13.823 -3.764 1.00 64.06 99 VAL A O 1
ATOM 798 N N . LEU A 1 100 ? -1.734 12.889 -1.732 1.00 60.28 100 LEU A N 1
ATOM 799 C CA . LEU A 1 100 ? -2.135 14.082 -0.987 1.00 60.28 100 LEU A CA 1
ATOM 800 C C . LEU A 1 100 ? -1.107 15.217 -1.047 1.00 60.28 100 LEU A C 1
ATOM 802 O O . LEU A 1 100 ? -1.489 16.373 -1.202 1.00 60.28 100 LEU A O 1
ATOM 806 N N . GLN A 1 101 ? 0.183 14.900 -0.958 1.00 66.19 101 GLN A N 1
ATOM 807 C CA . GLN A 1 101 ? 1.264 15.885 -1.000 1.00 66.19 101 GLN A CA 1
ATOM 808 C C . GLN A 1 101 ? 1.449 16.487 -2.399 1.00 66.19 101 GLN A C 1
ATOM 810 O O . GLN A 1 101 ? 1.857 17.638 -2.518 1.00 66.19 101 GLN A O 1
ATOM 815 N N . SER A 1 102 ? 1.083 15.743 -3.448 1.00 66.25 102 SER A N 1
ATOM 816 C CA . SER A 1 102 ? 1.124 16.210 -4.840 1.00 66.25 102 SER A CA 1
ATOM 817 C C . SER A 1 102 ? 0.022 17.209 -5.219 1.00 66.25 102 SER A C 1
ATOM 819 O O . SER A 1 102 ? 0.092 17.804 -6.291 1.00 66.25 102 SER A O 1
ATOM 821 N N . LEU A 1 103 ? -0.998 17.372 -4.370 1.00 68.81 103 LEU A N 1
ATOM 822 C CA . LEU A 1 103 ? -2.153 18.234 -4.622 1.00 68.81 103 LEU A CA 1
ATOM 823 C C . LEU A 1 103 ? -1.966 19.617 -3.992 1.00 68.81 103 LEU A C 1
ATOM 825 O O . LEU A 1 103 ? -1.517 19.709 -2.843 1.00 68.81 103 LEU A O 1
ATOM 829 N N . ASP A 1 104 ? -2.385 20.659 -4.714 1.00 74.38 104 ASP A N 1
ATOM 830 C CA . ASP A 1 104 ? -2.384 22.048 -4.246 1.00 74.38 104 ASP A CA 1
ATOM 831 C C . ASP A 1 104 ? -3.252 22.225 -3.000 1.00 74.38 104 ASP A C 1
ATOM 833 O O . ASP A 1 104 ? -4.279 21.559 -2.826 1.00 74.38 104 ASP A O 1
ATOM 837 N N . GLN A 1 105 ? -2.858 23.152 -2.129 1.00 69.38 105 GLN A N 1
ATOM 838 C CA . GLN A 1 105 ? -3.471 23.331 -0.814 1.00 69.38 105 GLN A CA 1
ATOM 839 C C . GLN A 1 105 ? -4.955 23.724 -0.880 1.00 69.38 105 GLN A C 1
ATOM 841 O O . GLN A 1 105 ? -5.727 23.303 -0.018 1.00 69.38 105 GLN A O 1
ATOM 846 N N . ASP A 1 106 ? -5.374 24.439 -1.925 1.00 70.31 106 ASP A N 1
ATOM 847 C CA . ASP A 1 106 ? -6.782 24.784 -2.155 1.00 70.31 106 ASP A CA 1
ATOM 848 C C . ASP A 1 106 ? -7.585 23.568 -2.612 1.00 70.31 106 ASP A C 1
ATOM 850 O O . ASP A 1 106 ? -8.640 23.267 -2.056 1.00 70.31 106 ASP A O 1
ATOM 854 N N . THR A 1 107 ? -7.011 22.748 -3.497 1.00 72.75 107 THR A N 1
ATOM 855 C CA . THR A 1 107 ? -7.645 21.488 -3.898 1.00 72.75 107 THR A CA 1
ATOM 856 C C . THR A 1 107 ? -7.770 20.493 -2.749 1.00 72.75 107 THR A C 1
ATOM 858 O O . THR A 1 107 ? -8.621 19.613 -2.830 1.00 72.75 107 THR A O 1
ATOM 861 N N . ARG A 1 108 ? -6.968 20.612 -1.677 1.00 70.75 108 ARG A N 1
ATOM 862 C CA . ARG A 1 108 ? -7.087 19.765 -0.476 1.00 70.75 108 ARG A CA 1
ATOM 863 C C . ARG A 1 108 ? -8.307 20.099 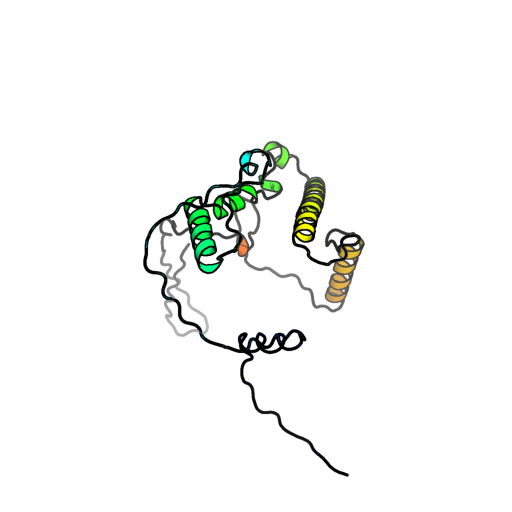0.375 1.00 70.75 108 ARG A C 1
ATOM 865 O O . ARG A 1 108 ? -8.876 19.187 0.967 1.00 70.75 108 ARG A O 1
ATOM 872 N N . LYS A 1 109 ? -8.702 21.372 0.444 1.00 72.88 109 LYS A N 1
ATOM 873 C CA . LYS A 1 109 ? -9.844 21.822 1.259 1.00 72.88 109 LYS A CA 1
ATOM 874 C C . LYS A 1 109 ? -11.180 21.346 0.681 1.00 72.88 109 LYS A C 1
ATOM 876 O O . LYS A 1 109 ? -12.079 21.011 1.443 1.00 72.88 109 LYS A O 1
ATOM 881 N N . ASP A 1 110 ? -11.259 21.209 -0.641 1.00 79.38 110 ASP A N 1
ATOM 882 C CA . ASP A 1 110 ? -12.475 20.795 -1.359 1.00 79.38 110 ASP A CA 1
ATOM 883 C C . ASP A 1 110 ? -12.623 19.268 -1.533 1.00 79.38 110 ASP A C 1
ATOM 885 O O . ASP A 1 110 ? -13.546 18.777 -2.202 1.00 79.38 110 ASP A O 1
ATOM 889 N N . LEU A 1 111 ? -11.699 18.479 -0.973 1.00 75.88 111 LEU A N 1
ATOM 890 C CA . LEU A 1 111 ? -11.717 17.023 -1.096 1.00 75.88 111 LEU A CA 1
ATOM 891 C C . LEU A 1 111 ? -12.672 16.394 -0.085 1.00 75.88 111 LEU A C 1
ATOM 893 O O . LEU A 1 111 ? -12.380 16.281 1.101 1.00 75.88 111 LEU A O 1
ATOM 897 N N . THR A 1 112 ? -13.782 15.866 -0.591 1.00 85.12 112 THR A N 1
ATOM 898 C CA . THR A 1 112 ? -14.578 14.884 0.148 1.00 85.12 112 THR A CA 1
ATOM 899 C C . THR A 1 112 ? -13.880 13.514 0.138 1.00 85.12 112 THR A C 1
ATOM 901 O O . THR A 1 112 ? -13.141 13.210 -0.808 1.00 85.12 112 THR A O 1
ATOM 904 N N . PRO A 1 113 ? -14.137 12.632 1.127 1.00 86.81 113 PRO A N 1
ATOM 905 C CA . PRO A 1 113 ? -13.546 11.290 1.167 1.00 86.81 113 PRO A CA 1
ATOM 906 C C . PRO A 1 113 ? -13.762 10.478 -0.119 1.00 86.81 113 PRO A C 1
ATOM 908 O O . PRO A 1 113 ? -12.863 9.771 -0.565 1.00 86.81 113 PRO A O 1
ATOM 911 N N . LEU A 1 114 ? -14.924 10.623 -0.766 1.00 89.88 114 LEU A N 1
ATOM 912 C CA . LEU A 1 114 ? -15.233 9.958 -2.037 1.00 89.88 114 LEU A CA 1
ATOM 913 C C . LEU A 1 114 ? -14.353 10.461 -3.187 1.00 89.88 114 LEU A C 1
ATOM 915 O O . LEU A 1 114 ? -13.769 9.661 -3.918 1.00 89.88 114 LEU A O 1
ATOM 919 N N . LYS A 1 115 ? -14.206 11.786 -3.323 1.00 89.00 115 LYS A N 1
ATOM 920 C CA . LYS A 1 115 ? -13.329 12.388 -4.339 1.00 89.00 115 LYS A CA 1
ATOM 921 C C . LYS A 1 115 ? -11.875 11.974 -4.125 1.00 89.00 115 LYS A C 1
ATOM 923 O O . LYS A 1 115 ? -11.166 11.704 -5.094 1.00 89.00 115 LYS A O 1
ATOM 928 N N . LEU A 1 116 ? -11.435 11.898 -2.868 1.00 86.56 116 LEU A N 1
ATOM 929 C CA . LEU A 1 116 ? -10.090 11.452 -2.528 1.00 86.56 116 LEU A CA 1
ATOM 930 C C . LEU A 1 116 ? -9.857 9.993 -2.938 1.00 86.56 116 LEU A C 1
ATOM 932 O O . LEU A 1 116 ? -8.867 9.709 -3.609 1.00 86.56 116 LEU A O 1
ATOM 936 N N . ARG A 1 117 ? -10.787 9.089 -2.606 1.00 89.88 117 ARG A N 1
ATOM 937 C CA . ARG A 1 117 ? -10.721 7.672 -3.004 1.00 89.88 117 ARG A CA 1
ATOM 938 C C . ARG A 1 117 ? -10.675 7.508 -4.521 1.00 89.88 117 ARG A C 1
ATOM 940 O O . ARG A 1 117 ? -9.835 6.770 -5.019 1.00 89.88 117 ARG A O 1
ATOM 947 N N . ALA A 1 118 ? -11.492 8.259 -5.261 1.00 90.62 118 ALA A N 1
ATOM 948 C CA . ALA A 1 118 ? -11.475 8.232 -6.724 1.00 90.62 118 ALA A CA 1
ATOM 949 C C . ALA A 1 118 ? -10.124 8.690 -7.307 1.00 90.62 118 ALA A C 1
ATOM 951 O O . ALA A 1 118 ? -9.589 8.064 -8.225 1.00 90.62 118 ALA A O 1
ATOM 952 N N . LYS A 1 119 ? -9.531 9.758 -6.754 1.00 89.25 119 LYS A N 1
ATOM 953 C CA . LYS A 1 119 ? -8.191 10.218 -7.153 1.00 89.25 119 LYS A CA 1
ATOM 954 C C . LYS A 1 119 ? -7.110 9.188 -6.817 1.00 89.25 119 LYS A C 1
ATOM 956 O O . LYS A 1 119 ? -6.265 8.914 -7.666 1.00 89.25 119 LYS A O 1
ATOM 961 N N . ALA A 1 120 ? -7.156 8.602 -5.622 1.00 89.38 120 ALA A N 1
ATOM 962 C CA . ALA A 1 120 ? -6.224 7.561 -5.197 1.00 89.38 120 ALA A CA 1
ATOM 963 C C . ALA A 1 120 ? -6.318 6.318 -6.098 1.00 89.38 120 ALA A C 1
ATOM 965 O O . ALA A 1 120 ? -5.294 5.838 -6.574 1.00 89.38 120 ALA A O 1
ATOM 966 N N . ALA A 1 121 ? -7.533 5.870 -6.428 1.00 91.56 121 ALA A N 1
ATOM 967 C CA . ALA A 1 121 ? -7.781 4.772 -7.360 1.00 91.56 121 ALA A CA 1
ATOM 968 C C . ALA A 1 121 ? -7.192 5.048 -8.753 1.00 91.56 121 ALA A C 1
ATOM 970 O O . ALA A 1 121 ? -6.514 4.197 -9.330 1.00 91.56 121 ALA A O 1
ATOM 971 N N . LYS A 1 122 ? -7.398 6.259 -9.292 1.00 92.19 122 LYS A N 1
ATOM 972 C CA . LYS A 1 122 ? -6.822 6.667 -10.583 1.00 92.19 122 LYS A CA 1
ATOM 973 C C . LYS A 1 122 ? -5.293 6.649 -10.551 1.00 92.19 122 LYS A C 1
ATOM 975 O O . LYS A 1 122 ? -4.669 6.163 -11.493 1.00 92.19 122 LYS A O 1
ATOM 980 N N . PHE A 1 123 ? -4.700 7.173 -9.481 1.00 90.56 123 PHE A N 1
ATOM 981 C CA . PHE A 1 123 ? -3.253 7.171 -9.294 1.00 90.56 123 PHE A CA 1
ATOM 982 C C . PHE A 1 123 ? -2.698 5.745 -9.200 1.00 90.56 123 PHE A C 1
ATOM 984 O O . PHE A 1 123 ? -1.763 5.413 -9.922 1.00 90.56 123 PHE A O 1
ATOM 991 N N . ALA A 1 124 ? -3.317 4.882 -8.391 1.00 91.62 124 ALA A N 1
ATOM 992 C CA . ALA A 1 124 ? -2.913 3.487 -8.235 1.00 91.62 124 ALA A CA 1
ATOM 993 C C . ALA A 1 124 ? -2.904 2.746 -9.581 1.00 91.62 124 ALA A C 1
ATOM 995 O O . ALA A 1 124 ? -1.890 2.156 -9.944 1.00 91.62 124 ALA A O 1
ATOM 996 N N . LYS A 1 125 ? -3.976 2.863 -10.378 1.00 93.00 125 LYS A N 1
ATOM 997 C CA . LYS A 1 125 ? -4.059 2.245 -11.716 1.00 93.00 125 LYS A CA 1
ATOM 998 C C . LYS A 1 125 ? -2.956 2.731 -12.663 1.00 93.00 125 LYS A C 1
ATOM 1000 O O . LYS A 1 125 ? -2.384 1.935 -13.407 1.00 93.00 125 LYS A O 1
ATOM 1005 N N . ALA A 1 126 ? -2.630 4.024 -12.629 1.00 92.25 126 ALA A N 1
ATOM 1006 C CA . ALA A 1 126 ? -1.545 4.580 -13.436 1.00 92.25 126 ALA A CA 1
ATOM 1007 C C . ALA A 1 126 ? -0.173 4.028 -13.012 1.00 92.25 126 ALA A C 1
ATOM 1009 O O . ALA A 1 126 ? 0.620 3.621 -13.863 1.00 92.25 126 ALA A O 1
ATOM 1010 N N . THR A 1 127 ? 0.083 3.962 -11.705 1.00 90.88 127 THR A N 1
ATOM 1011 C CA . THR A 1 127 ? 1.331 3.434 -11.142 1.00 90.88 127 THR A CA 1
ATOM 1012 C C . THR A 1 127 ? 1.501 1.947 -11.435 1.00 90.88 127 THR A C 1
ATOM 1014 O O . THR A 1 127 ? 2.578 1.548 -11.872 1.00 90.88 127 THR A O 1
ATOM 1017 N N . VAL A 1 128 ? 0.440 1.142 -11.299 1.00 92.81 128 VAL A N 1
ATOM 1018 C CA . VAL A 1 128 ? 0.447 -0.287 -11.659 1.00 92.81 128 VAL A CA 1
ATOM 1019 C C . VAL A 1 128 ? 0.853 -0.469 -13.118 1.00 92.81 128 VAL A C 1
ATOM 1021 O O . VAL A 1 128 ? 1.754 -1.250 -13.406 1.00 92.81 128 VAL A O 1
ATOM 1024 N N . LYS A 1 129 ? 0.273 0.302 -14.046 1.00 92.38 129 LYS A N 1
ATOM 1025 C CA . LYS A 1 129 ? 0.632 0.226 -15.470 1.00 92.38 129 LYS A CA 1
ATOM 1026 C C . LYS A 1 129 ? 2.109 0.560 -15.717 1.00 92.38 129 LYS A C 1
ATOM 1028 O O . LYS A 1 129 ? 2.779 -0.134 -16.481 1.00 92.38 129 LYS A O 1
ATOM 1033 N N . ALA A 1 130 ? 2.623 1.607 -15.071 1.00 91.81 130 ALA A N 1
ATOM 1034 C CA . ALA A 1 130 ? 4.024 2.008 -15.201 1.00 91.81 130 ALA A CA 1
ATOM 1035 C C . ALA A 1 130 ? 4.982 0.943 -14.636 1.00 91.81 130 ALA A C 1
ATOM 1037 O O . ALA A 1 130 ? 5.952 0.559 -15.297 1.00 91.81 130 ALA A O 1
ATOM 1038 N N . GLN A 1 131 ? 4.684 0.415 -13.449 1.00 91.81 131 GLN A N 1
ATOM 1039 C CA . GLN A 1 131 ? 5.465 -0.651 -12.822 1.00 91.81 131 GLN A CA 1
ATOM 1040 C C . GLN A 1 131 ? 5.423 -1.938 -13.650 1.00 91.81 131 GLN A C 1
ATOM 1042 O O . GLN A 1 131 ? 6.472 -2.516 -13.921 1.00 91.81 131 GLN A O 1
ATOM 1047 N N . MET A 1 132 ? 4.248 -2.329 -14.145 1.00 91.38 132 MET A N 1
ATOM 1048 C CA . MET A 1 132 ? 4.065 -3.496 -15.009 1.00 91.38 132 MET A CA 1
ATOM 1049 C C . MET A 1 132 ? 4.941 -3.420 -16.264 1.00 91.38 132 MET A C 1
ATOM 1051 O O . MET A 1 132 ? 5.661 -4.368 -16.566 1.00 91.38 132 MET A O 1
ATOM 1055 N N . SER A 1 133 ? 4.967 -2.269 -16.947 1.00 92.00 133 SER A N 1
ATOM 1056 C CA . SER A 1 133 ? 5.840 -2.078 -18.116 1.00 92.00 133 SER A CA 1
ATOM 1057 C C . SER A 1 133 ? 7.333 -2.216 -17.780 1.00 92.00 133 SER A C 1
ATOM 1059 O O . SER A 1 133 ? 8.119 -2.712 -18.587 1.00 92.00 133 SER A O 1
ATOM 1061 N N . SER A 1 134 ? 7.725 -1.832 -16.562 1.00 92.31 134 SER A N 1
ATOM 1062 C CA . SER A 1 134 ? 9.104 -1.966 -16.086 1.00 92.31 134 SER A CA 1
ATOM 1063 C C . SER A 1 134 ? 9.453 -3.426 -15.790 1.00 92.31 134 SER A C 1
ATOM 1065 O O . SER A 1 134 ? 10.519 -3.887 -16.187 1.00 92.31 134 SER A O 1
ATOM 1067 N N . PHE A 1 135 ? 8.545 -4.186 -15.172 1.00 92.19 135 PHE A N 1
ATOM 1068 C CA . PHE A 1 135 ? 8.746 -5.616 -14.924 1.00 92.19 135 PHE A CA 1
ATOM 1069 C C . PHE A 1 135 ? 8.780 -6.448 -16.210 1.00 92.19 135 PHE A C 1
ATOM 1071 O O . PHE A 1 135 ? 9.627 -7.332 -16.336 1.00 92.19 135 PHE A O 1
ATOM 1078 N N . GLN A 1 136 ? 7.938 -6.121 -17.193 1.00 89.50 136 GLN A N 1
ATOM 1079 C CA . GLN A 1 136 ? 8.011 -6.716 -18.531 1.00 89.50 136 GLN A CA 1
ATOM 1080 C C . GLN A 1 136 ? 9.374 -6.456 -19.181 1.00 89.50 136 GLN A C 1
ATOM 1082 O O . GLN A 1 136 ? 9.985 -7.368 -19.732 1.00 89.50 136 GLN A O 1
ATOM 1087 N N . ARG A 1 137 ? 9.898 -5.228 -19.058 1.00 90.69 137 ARG A N 1
ATOM 1088 C CA . ARG A 1 137 ? 11.234 -4.873 -19.555 1.00 90.69 137 ARG A CA 1
ATOM 1089 C C . ARG A 1 137 ? 12.352 -5.645 -18.850 1.00 90.69 137 ARG A C 1
ATOM 1091 O O . ARG A 1 137 ? 13.360 -5.942 -19.484 1.00 90.69 137 ARG A O 1
ATOM 1098 N N . TYR A 1 138 ? 12.183 -5.975 -17.572 1.00 92.44 138 TYR A N 1
ATOM 1099 C CA . TYR A 1 138 ? 13.120 -6.825 -16.833 1.00 92.44 138 TYR A CA 1
ATOM 1100 C C . TYR A 1 138 ? 13.024 -8.313 -17.195 1.00 92.44 138 TYR A C 1
ATOM 1102 O O . TYR A 1 138 ? 13.806 -9.105 -16.678 1.00 92.44 138 TYR A O 1
ATOM 1110 N N . GLY A 1 139 ? 12.113 -8.701 -18.092 1.00 89.75 139 GLY A N 1
ATOM 1111 C CA . GLY A 1 139 ? 11.965 -10.088 -18.527 1.00 89.75 139 GLY A CA 1
ATOM 1112 C C . GLY A 1 139 ? 11.281 -10.980 -17.492 1.00 89.75 139 GLY A C 1
ATOM 1113 O O . GLY A 1 139 ? 11.453 -12.195 -17.533 1.00 89.75 139 GLY A O 1
ATOM 1114 N N . VAL A 1 140 ? 10.514 -10.400 -16.560 1.00 93.06 140 VAL A N 1
ATOM 1115 C CA . VAL A 1 140 ? 9.692 -11.185 -15.630 1.00 93.06 140 VAL A CA 1
ATOM 1116 C C . VAL A 1 140 ? 8.611 -11.919 -16.425 1.00 93.06 140 VAL A C 1
ATOM 1118 O O . VAL A 1 140 ? 7.925 -11.325 -17.258 1.00 93.06 140 VAL A O 1
ATOM 1121 N N . TRP A 1 141 ? 8.448 -13.215 -16.168 1.00 92.50 141 TRP A N 1
ATOM 1122 C CA . TRP A 1 141 ? 7.383 -14.006 -16.774 1.00 92.50 141 TRP A CA 1
ATOM 1123 C C . TRP A 1 141 ? 6.186 -14.069 -15.823 1.00 92.50 141 TRP A C 1
ATOM 1125 O O . TRP A 1 141 ? 6.274 -14.657 -14.748 1.00 92.50 141 TRP A O 1
ATOM 1135 N N . ALA A 1 142 ? 5.083 -13.429 -16.208 1.00 91.75 142 ALA A N 1
ATOM 1136 C CA . ALA A 1 142 ? 3.835 -13.396 -15.452 1.00 91.75 142 ALA A CA 1
ATOM 1137 C C . ALA A 1 142 ? 2.633 -13.271 -16.402 1.00 91.75 142 ALA A C 1
ATOM 1139 O O . ALA A 1 142 ? 2.798 -12.926 -17.576 1.00 91.75 142 ALA A O 1
ATOM 1140 N N . ASP A 1 143 ? 1.427 -13.527 -15.890 1.00 92.00 143 ASP A N 1
ATOM 1141 C CA . ASP A 1 143 ? 0.190 -13.187 -16.591 1.00 92.00 143 ASP A CA 1
ATOM 1142 C C . ASP A 1 143 ? -0.087 -11.684 -16.454 1.00 92.00 143 ASP A C 1
ATOM 1144 O O . ASP A 1 143 ? -0.590 -11.196 -15.443 1.00 92.00 143 ASP A O 1
ATOM 1148 N N . TRP A 1 144 ? 0.285 -10.936 -17.490 1.00 90.50 144 TRP A N 1
ATOM 1149 C CA . TRP A 1 144 ? 0.084 -9.489 -17.558 1.00 90.50 144 TRP A CA 1
ATOM 1150 C C . TRP A 1 144 ? -1.326 -9.084 -17.989 1.00 90.50 144 TRP A C 1
ATOM 1152 O O . TRP A 1 144 ? -1.662 -7.902 -17.927 1.00 90.50 144 TRP A O 1
ATOM 1162 N N . SER A 1 145 ? -2.121 -10.033 -18.485 1.00 90.44 145 SER A N 1
ATOM 1163 C CA . SER A 1 145 ? -3.463 -9.763 -18.995 1.00 90.44 145 SER A CA 1
ATOM 1164 C C . SER A 1 145 ? -4.497 -9.697 -17.876 1.00 90.44 145 SER A C 1
ATOM 1166 O O . SER A 1 145 ? -5.438 -8.912 -17.972 1.00 90.44 145 SER A O 1
ATOM 1168 N N . ASN A 1 146 ? -4.273 -10.453 -16.800 1.00 91.00 146 ASN A N 1
ATOM 1169 C CA . ASN A 1 146 ? -5.178 -10.541 -15.663 1.00 91.00 146 ASN A CA 1
ATOM 1170 C C . ASN A 1 146 ? -4.435 -10.455 -14.309 1.00 91.00 146 ASN A C 1
ATOM 1172 O O . ASN A 1 146 ? -4.370 -11.441 -13.570 1.00 91.00 146 ASN A O 1
ATOM 1176 N N . PRO A 1 147 ? -3.829 -9.299 -13.969 1.00 91.75 147 PRO A N 1
ATOM 1177 C CA . PRO A 1 147 ? -3.214 -9.106 -12.660 1.00 91.75 147 PRO A CA 1
ATOM 1178 C C . PRO A 1 147 ? -4.287 -8.972 -11.572 1.00 91.75 147 PRO A C 1
ATOM 1180 O O . PRO A 1 147 ? -5.270 -8.261 -11.761 1.00 91.75 147 PRO A O 1
ATOM 1183 N N . TYR A 1 148 ? -4.069 -9.578 -10.403 1.00 92.75 148 TYR A N 1
ATOM 1184 C CA . TYR A 1 148 ? -4.944 -9.336 -9.255 1.00 92.75 148 TYR A CA 1
ATOM 1185 C C . TYR A 1 148 ? -4.712 -7.918 -8.714 1.00 92.75 148 TYR A C 1
ATOM 1187 O O . TYR A 1 148 ? -3.571 -7.530 -8.442 1.00 92.75 148 TYR A O 1
ATOM 1195 N N . LEU A 1 149 ? -5.777 -7.133 -8.533 1.00 93.94 149 LEU A N 1
ATOM 1196 C CA . LEU A 1 149 ? -5.700 -5.825 -7.888 1.00 93.94 149 LEU A CA 1
ATOM 1197 C C . LEU A 1 149 ? -6.551 -5.828 -6.625 1.00 93.94 149 LEU A C 1
ATOM 1199 O O . LEU A 1 149 ? -7.722 -6.186 -6.639 1.00 93.94 149 LEU A O 1
ATOM 1203 N N . THR A 1 150 ? -5.985 -5.331 -5.529 1.00 94.94 150 THR A N 1
ATOM 1204 C CA . THR A 1 150 ? -6.712 -5.207 -4.255 1.00 94.94 150 THR A CA 1
ATOM 1205 C C . THR A 1 150 ? -7.861 -4.197 -4.301 1.00 94.94 150 THR A C 1
ATOM 1207 O O . THR A 1 150 ? -8.631 -4.107 -3.355 1.00 94.94 150 THR A O 1
ATOM 1210 N N . LEU A 1 151 ? -7.938 -3.413 -5.379 1.00 93.88 151 LEU A N 1
ATOM 1211 C CA . LEU A 1 151 ? -8.984 -2.431 -5.653 1.00 93.88 151 LEU A CA 1
ATOM 1212 C C . LEU A 1 151 ? -10.158 -3.032 -6.447 1.00 93.88 151 LEU A C 1
ATOM 1214 O O . LEU A 1 151 ? -11.170 -2.355 -6.628 1.00 93.88 151 LEU A O 1
ATOM 1218 N N . ASP A 1 152 ? -10.012 -4.241 -6.995 1.00 94.50 152 ASP A N 1
ATOM 1219 C CA . ASP A 1 152 ? -11.074 -4.844 -7.796 1.00 94.50 152 ASP A CA 1
ATOM 1220 C C . ASP A 1 152 ? -12.258 -5.237 -6.897 1.00 94.50 152 ASP A C 1
ATOM 1222 O O . ASP A 1 152 ? -12.039 -5.750 -5.791 1.00 94.50 152 ASP A O 1
ATOM 1226 N N . PRO A 1 153 ? -13.512 -5.011 -7.337 1.00 96.00 153 PRO A N 1
ATOM 1227 C CA . PRO A 1 153 ? -14.694 -5.275 -6.517 1.00 96.00 153 PRO A CA 1
ATOM 1228 C C . PRO A 1 153 ? -14.770 -6.715 -6.001 1.00 96.00 153 PRO A C 1
ATOM 1230 O O . PRO A 1 153 ? -15.180 -6.944 -4.865 1.00 96.00 153 PRO A O 1
ATOM 1233 N N . GLU A 1 154 ? -14.346 -7.682 -6.812 1.00 95.94 154 GLU A N 1
ATOM 1234 C CA . GLU A 1 154 ? -14.304 -9.099 -6.459 1.00 95.94 154 GLU A CA 1
ATOM 1235 C C . GLU A 1 154 ? -13.328 -9.361 -5.302 1.00 95.94 154 GLU A C 1
ATOM 1237 O O . GLU A 1 154 ? -13.625 -10.146 -4.400 1.00 95.94 154 GLU A O 1
ATOM 1242 N N . TYR A 1 155 ? -12.186 -8.668 -5.288 1.00 96.31 155 TYR A N 1
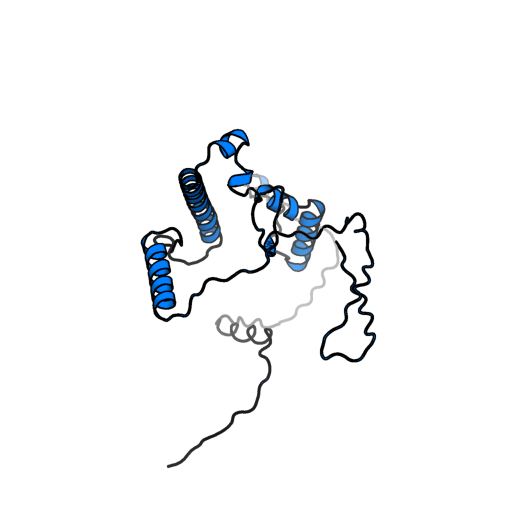ATOM 1243 C CA . TYR A 1 155 ? -11.186 -8.786 -4.227 1.00 96.31 155 TYR A CA 1
ATOM 1244 C C . TYR A 1 155 ? -11.675 -8.143 -2.923 1.00 96.31 155 TYR A C 1
ATOM 1246 O O . TYR A 1 155 ? -11.556 -8.736 -1.848 1.00 96.31 155 TYR A O 1
ATOM 1254 N N . GLU A 1 156 ? -12.258 -6.942 -3.002 1.00 96.12 156 GLU A N 1
ATOM 1255 C CA . GLU A 1 156 ? -12.822 -6.251 -1.836 1.00 96.12 156 GLU A CA 1
ATOM 1256 C C . GLU A 1 156 ? -13.975 -7.052 -1.209 1.00 96.12 156 GLU A C 1
ATOM 1258 O O . GLU A 1 156 ? -14.058 -7.162 0.017 1.00 96.12 156 GLU A O 1
ATOM 1263 N N . ALA A 1 157 ? -14.832 -7.662 -2.035 1.00 97.38 157 ALA A N 1
ATOM 1264 C CA . ALA A 1 157 ? -15.917 -8.522 -1.573 1.00 97.38 157 ALA A CA 1
ATOM 1265 C C . ALA A 1 157 ? -15.387 -9.731 -0.788 1.00 97.38 157 ALA A C 1
ATOM 1267 O O . ALA A 1 157 ? -15.835 -9.969 0.335 1.00 97.38 157 ALA A O 1
ATOM 1268 N N . ALA A 1 158 ? -14.380 -10.428 -1.323 1.00 97.38 158 ALA A N 1
ATOM 1269 C CA . ALA A 1 158 ? -13.742 -11.550 -0.637 1.00 97.38 158 ALA A CA 1
ATOM 1270 C C . ALA A 1 158 ? -13.100 -11.124 0.699 1.00 97.38 158 ALA A C 1
ATOM 1272 O O . ALA A 1 158 ? -13.199 -11.832 1.702 1.00 97.38 158 ALA A O 1
ATOM 1273 N N . GLN A 1 159 ? -12.482 -9.939 0.755 1.00 97.06 159 GLN A N 1
ATOM 1274 C CA . GLN A 1 159 ? -11.908 -9.410 1.996 1.00 97.06 159 GLN A CA 1
ATOM 1275 C C . GLN A 1 159 ? -12.981 -9.157 3.069 1.00 97.06 159 GLN A C 1
ATOM 1277 O O . GLN A 1 159 ? -12.760 -9.449 4.249 1.00 97.06 159 GLN A O 1
ATOM 1282 N N . ILE A 1 160 ? -14.138 -8.622 2.673 1.00 97.25 160 ILE A N 1
ATOM 1283 C CA . ILE A 1 160 ? -15.267 -8.380 3.578 1.00 97.25 160 ILE A CA 1
ATOM 1284 C C . ILE A 1 160 ? -15.880 -9.698 4.052 1.00 97.25 160 ILE A C 1
ATOM 1286 O O . ILE A 1 160 ? -16.226 -9.805 5.227 1.00 97.25 160 ILE A O 1
ATOM 1290 N N . GLU A 1 161 ? -15.984 -10.700 3.181 1.00 97.88 161 GLU A N 1
ATOM 1291 C CA . GLU A 1 161 ? -16.509 -12.023 3.524 1.00 97.88 161 GLU A CA 1
ATOM 1292 C C . GLU A 1 161 ? -15.673 -12.689 4.624 1.00 97.88 161 GLU A C 1
ATOM 1294 O O . GLU A 1 161 ? -16.204 -13.041 5.679 1.00 97.88 161 GLU A O 1
ATOM 1299 N N . VAL A 1 162 ? -14.347 -12.739 4.450 1.00 97.75 162 VAL A N 1
ATOM 1300 C CA . VAL A 1 162 ? -13.423 -13.287 5.458 1.00 97.75 162 VAL A CA 1
ATOM 1301 C C . VAL A 1 162 ? -13.517 -12.516 6.777 1.00 97.75 162 VAL A C 1
ATOM 1303 O O . VAL A 1 162 ? -13.571 -13.115 7.854 1.00 97.75 162 VAL A O 1
ATOM 1306 N N . PHE A 1 163 ? -13.578 -11.182 6.717 1.00 97.75 163 PHE A N 1
ATOM 1307 C CA . PHE A 1 163 ? -13.762 -10.354 7.909 1.00 97.75 163 PHE A CA 1
ATOM 1308 C C . PHE A 1 163 ? -15.096 -10.654 8.611 1.00 97.75 163 PHE A C 1
ATOM 1310 O O . PHE A 1 163 ? -15.138 -10.771 9.838 1.00 97.75 163 PHE A O 1
ATOM 1317 N N . GLY A 1 164 ? -16.174 -10.806 7.841 1.00 97.44 164 GLY A N 1
ATOM 1318 C CA . GLY A 1 164 ? -17.506 -11.144 8.329 1.00 97.44 164 GLY A CA 1
ATOM 1319 C C . GLY A 1 164 ? -17.523 -12.488 9.048 1.00 97.44 164 GLY A C 1
ATOM 1320 O O . GLY A 1 164 ? -18.011 -12.571 10.174 1.00 97.44 164 GLY A O 1
ATOM 1321 N N . GLU A 1 165 ? -16.912 -13.521 8.469 1.00 97.88 165 GLU A N 1
ATOM 1322 C CA . GLU A 1 165 ? -16.783 -14.822 9.126 1.00 97.88 165 GLU A CA 1
ATOM 1323 C C . GLU A 1 165 ? -16.018 -14.744 10.450 1.00 97.88 165 GLU A C 1
ATOM 1325 O O . GLU A 1 165 ? -16.431 -15.337 11.448 1.00 97.88 165 GLU A O 1
ATOM 1330 N N . MET A 1 166 ? -14.895 -14.022 10.474 1.00 98.06 166 MET A N 1
ATOM 1331 C CA . MET A 1 166 ? -14.095 -13.844 11.687 1.00 98.06 166 MET A CA 1
ATOM 1332 C C . MET A 1 166 ? -14.868 -13.087 12.771 1.00 98.06 166 MET A C 1
ATOM 1334 O O . MET A 1 166 ? -14.758 -13.420 13.954 1.00 98.06 166 MET A O 1
ATOM 1338 N N . ALA A 1 167 ? -15.670 -12.095 12.380 1.00 96.88 167 ALA A N 1
ATOM 1339 C CA . ALA A 1 167 ? -16.543 -11.368 13.291 1.00 96.88 167 ALA A CA 1
ATOM 1340 C C . ALA A 1 167 ? -17.639 -12.278 13.868 1.00 96.88 167 ALA A C 1
ATOM 1342 O O . ALA A 1 167 ? -17.832 -12.293 15.082 1.00 96.88 167 ALA A O 1
ATOM 1343 N N . LEU A 1 168 ? -18.301 -13.087 13.030 1.00 96.94 168 LEU A N 1
ATOM 1344 C CA . LEU A 1 168 ? -19.340 -14.033 13.458 1.00 96.94 168 LEU A CA 1
ATOM 1345 C C . LEU A 1 168 ? -18.796 -15.122 14.394 1.00 96.94 168 LEU A C 1
ATOM 1347 O O . LEU A 1 168 ? -19.482 -15.528 15.328 1.00 96.94 168 LEU A O 1
ATOM 1351 N N . LYS A 1 169 ? -17.547 -15.556 14.189 1.00 97.62 169 LYS A N 1
ATOM 1352 C CA . LYS A 1 169 ? -16.839 -16.506 15.068 1.00 97.62 169 LYS A CA 1
ATOM 1353 C C . LYS A 1 169 ? -16.356 -15.876 16.387 1.00 97.62 169 LYS A C 1
ATOM 1355 O O . LYS A 1 169 ? -15.818 -16.585 17.231 1.00 97.62 169 LYS A O 1
ATOM 1360 N N . GLY A 1 170 ? -16.536 -14.566 16.581 1.00 96.75 170 GLY A N 1
ATOM 1361 C CA . GLY A 1 170 ? -16.152 -13.859 17.806 1.00 96.75 170 GLY A CA 1
ATOM 1362 C C . GLY A 1 170 ? -14.658 -13.536 17.921 1.00 96.75 170 GLY A C 1
ATOM 1363 O O . GLY A 1 170 ? -14.186 -13.222 19.010 1.00 96.75 170 GLY A O 1
ATOM 1364 N N . TYR A 1 171 ? -13.897 -13.590 16.822 1.00 96.88 171 TYR A N 1
ATOM 1365 C CA . TYR A 1 171 ? -12.459 -13.279 16.827 1.00 96.88 171 TYR A CA 1
ATOM 1366 C C . TYR A 1 171 ? -12.156 -11.778 16.764 1.00 96.88 171 TYR A C 1
ATOM 1368 O O . TYR A 1 171 ? -11.023 -11.364 17.004 1.00 96.88 171 TYR A O 1
ATOM 1376 N N . ILE A 1 172 ? -13.155 -10.953 16.443 1.00 96.50 172 ILE A N 1
ATOM 1377 C CA . ILE A 1 172 ? -12.999 -9.509 16.270 1.00 96.50 172 ILE A CA 1
ATOM 1378 C C . ILE A 1 172 ? -13.712 -8.780 17.406 1.00 96.50 172 ILE A C 1
ATOM 1380 O O . ILE A 1 172 ? -14.914 -8.937 17.605 1.00 96.50 172 ILE A O 1
ATOM 1384 N N . TYR A 1 173 ? -12.971 -7.936 18.122 1.00 94.88 173 TYR A N 1
ATOM 1385 C CA . TYR A 1 173 ? -13.498 -7.075 19.178 1.00 94.88 173 TYR A CA 1
ATOM 1386 C C . TYR A 1 173 ? -12.940 -5.654 19.050 1.00 94.88 173 TYR A C 1
ATOM 1388 O O . TYR A 1 173 ? -11.918 -5.413 18.406 1.00 94.88 173 TYR A O 1
ATOM 1396 N N . ARG A 1 174 ? -13.615 -4.686 19.676 1.00 95.56 174 ARG A N 1
ATOM 1397 C CA . ARG A 1 174 ? -13.209 -3.275 19.663 1.00 95.56 174 ARG A CA 1
ATOM 1398 C C . ARG A 1 174 ? -12.571 -2.888 20.994 1.00 95.56 174 ARG A C 1
ATOM 1400 O O . ARG A 1 174 ? -13.171 -3.079 22.046 1.00 95.56 174 ARG A O 1
ATOM 1407 N N . GLY A 1 175 ? -11.386 -2.284 20.935 1.00 95.38 175 GLY A N 1
ATOM 1408 C CA . GLY A 1 175 ? -10.653 -1.772 22.097 1.00 95.38 175 GLY A CA 1
ATOM 1409 C C . GLY A 1 175 ? -10.056 -0.384 21.857 1.00 95.38 175 GLY A C 1
ATOM 1410 O O . GLY A 1 175 ? -10.302 0.244 20.826 1.00 95.38 175 GLY A O 1
ATOM 1411 N N . ARG A 1 176 ? -9.264 0.104 22.818 1.00 94.94 176 ARG A N 1
ATOM 1412 C CA . ARG A 1 176 ? -8.495 1.354 22.711 1.00 94.94 176 ARG A CA 1
ATOM 1413 C C . ARG A 1 176 ? -7.008 1.034 22.820 1.00 94.94 176 ARG A C 1
ATOM 1415 O O . ARG A 1 176 ? -6.600 0.366 23.763 1.00 94.94 176 ARG A O 1
ATOM 1422 N N . LYS A 1 177 ? -6.214 1.526 21.871 1.00 89.94 177 LYS A N 1
ATOM 1423 C CA . LYS A 1 177 ? -4.753 1.406 21.852 1.00 89.94 177 LYS A CA 1
ATOM 1424 C C . LYS A 1 177 ? -4.163 2.818 21.742 1.00 89.94 177 LYS A C 1
ATOM 1426 O O . LYS A 1 177 ? -4.616 3.559 20.869 1.00 89.94 177 LYS A O 1
ATOM 1431 N N . PRO A 1 178 ? -3.208 3.217 22.600 1.00 92.00 178 PRO A N 1
ATOM 1432 C CA . PRO A 1 178 ? -2.440 4.442 22.388 1.00 92.00 178 PRO A CA 1
ATOM 1433 C C . PRO A 1 178 ? -1.714 4.388 21.037 1.00 92.00 178 PRO A C 1
ATOM 1435 O O . PRO A 1 178 ? -1.155 3.350 20.681 1.00 92.00 178 PRO A O 1
ATOM 1438 N N . VAL A 1 179 ? -1.739 5.484 20.279 1.00 89.00 179 VAL A N 1
ATOM 1439 C CA . VAL A 1 179 ? -1.112 5.589 18.950 1.00 89.00 179 VAL A CA 1
ATOM 1440 C C . VAL A 1 179 ? -0.313 6.880 18.840 1.00 89.00 179 VAL A C 1
ATOM 1442 O O . VAL A 1 179 ? -0.632 7.866 19.508 1.00 89.00 179 VAL A O 1
ATOM 1445 N N . HIS A 1 180 ? 0.698 6.888 17.974 1.00 88.50 180 HIS A N 1
ATOM 1446 C CA . HIS A 1 180 ? 1.397 8.116 17.616 1.00 88.50 180 HIS A CA 1
ATOM 1447 C C . HIS A 1 180 ? 0.436 9.055 16.889 1.00 88.50 180 HIS A C 1
ATOM 1449 O O . HIS A 1 180 ? -0.239 8.651 15.944 1.00 88.50 180 HIS A O 1
ATOM 1455 N N . TRP A 1 181 ? 0.358 10.307 17.336 1.00 86.44 181 TRP A N 1
ATOM 1456 C CA . TRP A 1 181 ? -0.537 11.312 16.770 1.00 86.44 181 TRP A CA 1
ATOM 1457 C C . TRP A 1 181 ? 0.258 12.522 16.304 1.00 86.44 181 TRP A C 1
ATOM 1459 O O . TRP A 1 181 ? 1.047 13.077 17.065 1.00 86.44 181 TRP A O 1
ATOM 1469 N N . SER A 1 182 ? 0.017 12.955 15.069 1.00 83.44 182 SER A N 1
ATOM 1470 C CA . SER A 1 182 ? 0.624 14.160 14.513 1.00 83.44 182 SER A CA 1
ATOM 1471 C C . SER A 1 182 ? -0.365 15.329 14.559 1.00 83.44 182 SER A C 1
ATOM 1473 O O . SER A 1 182 ? -1.365 15.306 13.834 1.00 83.44 182 SER A O 1
ATOM 1475 N N . PRO A 1 183 ? -0.107 16.389 15.353 1.00 82.50 183 PRO A N 1
ATOM 1476 C CA . PRO A 1 183 ? -0.966 17.575 15.381 1.00 82.50 183 PRO A CA 1
ATOM 1477 C C . PRO A 1 183 ? -1.014 18.324 14.044 1.00 82.50 183 PRO A C 1
ATOM 1479 O O . PRO A 1 183 ? -2.046 18.899 13.699 1.00 82.50 183 PRO A O 1
ATOM 1482 N N . SER A 1 184 ? 0.081 18.301 13.277 1.00 76.00 184 SER A N 1
ATOM 1483 C CA . SER A 1 184 ? 0.174 18.974 11.978 1.00 76.00 184 SER A CA 1
ATOM 1484 C C . SER A 1 184 ? -0.664 18.271 10.913 1.00 76.00 184 SER A C 1
ATOM 1486 O O . SER A 1 184 ? -1.402 18.924 10.177 1.00 76.00 184 SER A O 1
ATOM 1488 N N . SER A 1 185 ? -0.598 16.939 10.871 1.00 70.56 185 SER A N 1
ATOM 1489 C CA . SER A 1 185 ? -1.319 16.128 9.883 1.00 70.56 185 SER A CA 1
ATOM 1490 C C . SER A 1 185 ? -2.733 15.743 10.333 1.00 70.56 185 SER A C 1
ATOM 1492 O O . SER A 1 185 ? -3.519 15.264 9.520 1.00 70.56 185 SER A O 1
ATOM 1494 N N . ARG A 1 186 ? -3.072 15.970 11.612 1.00 77.56 186 ARG A N 1
ATOM 1495 C CA . ARG A 1 186 ? -4.362 15.624 12.244 1.00 77.56 186 ARG A CA 1
ATOM 1496 C C . ARG A 1 186 ? -4.762 14.164 12.015 1.00 77.56 186 ARG A C 1
ATOM 1498 O O . ARG A 1 186 ? -5.930 13.858 11.785 1.00 77.56 186 ARG A O 1
ATOM 1505 N N . THR A 1 187 ? -3.777 13.277 12.066 1.00 80.56 187 THR A N 1
ATOM 1506 C CA . THR A 1 187 ? -3.962 11.838 11.894 1.00 80.56 187 THR A CA 1
ATOM 1507 C C . THR A 1 187 ? -3.036 11.072 12.824 1.00 80.56 187 THR A C 1
ATOM 1509 O O . THR A 1 187 ? -1.994 11.581 13.257 1.00 80.56 187 THR A O 1
ATOM 1512 N N . ALA A 1 188 ? -3.432 9.838 13.122 1.00 84.31 188 ALA A N 1
ATOM 1513 C CA . ALA A 1 188 ? -2.530 8.870 13.708 1.00 84.31 188 ALA A CA 1
ATOM 1514 C C . ALA A 1 188 ? -1.470 8.509 12.660 1.00 84.31 188 ALA A C 1
ATOM 1516 O O . ALA A 1 188 ? -1.817 8.337 11.489 1.00 84.31 188 ALA A O 1
ATOM 1517 N N . LEU A 1 189 ? -0.212 8.435 13.089 1.00 79.31 189 LEU A N 1
ATOM 1518 C CA . LEU A 1 189 ? 0.904 8.008 12.253 1.00 79.31 189 LEU A CA 1
ATOM 1519 C C . LEU A 1 189 ? 1.222 6.543 12.530 1.00 79.31 189 LEU A C 1
ATOM 1521 O O . LEU A 1 189 ? 1.184 6.091 13.681 1.00 79.31 189 LEU A O 1
ATOM 1525 N N . ALA A 1 190 ? 1.548 5.807 11.474 1.00 77.31 190 ALA A N 1
ATOM 1526 C CA . ALA A 1 190 ? 2.121 4.476 11.617 1.00 77.31 190 ALA A CA 1
ATOM 1527 C C . ALA A 1 190 ? 3.595 4.578 12.040 1.00 77.31 190 ALA A C 1
ATOM 1529 O O . ALA A 1 190 ? 4.260 5.572 11.762 1.00 77.31 190 ALA A O 1
ATOM 1530 N N . GLU A 1 191 ? 4.138 3.536 12.674 1.00 71.00 191 GLU A N 1
ATOM 1531 C CA . GLU A 1 191 ? 5.560 3.518 13.067 1.00 71.00 191 GLU A CA 1
ATOM 1532 C C . GLU A 1 191 ? 6.497 3.721 11.868 1.00 71.00 191 GLU A C 1
ATOM 1534 O O . GLU A 1 191 ? 7.498 4.419 11.981 1.00 71.00 191 GLU A O 1
ATOM 1539 N N . ALA A 1 192 ? 6.132 3.188 10.698 1.00 71.44 192 ALA A N 1
ATOM 1540 C CA . ALA A 1 192 ? 6.893 3.350 9.460 1.00 71.44 192 ALA A CA 1
ATOM 1541 C C . ALA A 1 192 ? 6.925 4.795 8.920 1.00 71.44 192 ALA A C 1
ATOM 1543 O O . ALA A 1 192 ? 7.726 5.092 8.040 1.00 71.44 192 ALA A O 1
ATOM 1544 N N . GLU A 1 193 ? 6.062 5.686 9.415 1.00 69.06 193 GLU A N 1
ATOM 1545 C CA . GLU A 1 193 ? 6.029 7.104 9.029 1.00 69.06 193 GLU A CA 1
ATOM 1546 C C . GLU A 1 193 ? 6.877 7.982 9.962 1.00 69.06 193 GLU A C 1
ATOM 1548 O O . GLU A 1 193 ? 7.020 9.183 9.726 1.00 69.06 193 GLU A O 1
ATOM 1553 N N . LEU A 1 194 ? 7.419 7.413 11.043 1.00 70.38 194 LEU A N 1
ATOM 1554 C CA . LEU A 1 194 ? 8.222 8.151 12.007 1.00 70.38 194 LEU A CA 1
ATOM 1555 C C . LEU A 1 194 ? 9.691 8.146 11.594 1.00 70.38 194 LEU A C 1
ATOM 1557 O O . LEU A 1 194 ? 10.375 7.127 11.647 1.00 70.38 194 LEU A O 1
ATOM 1561 N N . GLU A 1 195 ? 10.199 9.325 11.260 1.00 71.25 195 GLU A N 1
ATOM 1562 C CA . GLU A 1 195 ? 11.630 9.551 11.098 1.00 71.25 195 GLU A CA 1
ATOM 1563 C C . GLU A 1 195 ? 12.215 10.101 12.400 1.00 71.25 195 GLU A C 1
ATOM 1565 O O . GLU A 1 195 ? 11.811 11.160 12.890 1.00 71.25 195 GLU A O 1
ATOM 1570 N N . ALA A 1 196 ? 13.184 9.386 12.975 1.00 64.44 196 ALA A N 1
ATOM 1571 C CA . ALA A 1 196 ? 13.878 9.843 14.172 1.00 64.44 196 ALA A CA 1
ATOM 1572 C C . ALA A 1 196 ? 14.838 10.988 13.819 1.00 64.44 196 ALA A C 1
ATOM 1574 O O . ALA A 1 196 ? 15.874 10.783 13.184 1.00 64.44 196 ALA A O 1
ATOM 1575 N N . GLN A 1 197 ? 14.516 12.203 14.257 1.00 65.69 197 GLN A N 1
ATOM 1576 C CA . GLN A 1 197 ? 15.424 13.341 14.157 1.00 65.69 197 GLN A CA 1
ATOM 1577 C C . GLN A 1 197 ? 16.267 13.428 15.433 1.00 65.69 197 GLN A C 1
ATOM 1579 O O . GLN A 1 197 ? 15.746 13.503 16.539 1.00 65.69 197 GLN A O 1
ATOM 1584 N N . SER A 1 198 ? 17.593 13.464 15.297 1.00 63.25 198 SER A N 1
ATOM 1585 C CA . SER A 1 198 ? 18.516 13.562 16.441 1.00 63.25 198 SER A CA 1
ATOM 1586 C C . SER A 1 198 ? 18.495 14.927 17.146 1.00 63.25 198 SER A C 1
ATOM 1588 O O . SER A 1 198 ? 19.069 15.077 18.220 1.00 63.25 198 SER A O 1
ATOM 1590 N N . LYS A 1 199 ? 17.823 15.933 16.571 1.00 58.31 199 LYS A N 1
ATOM 1591 C CA . LYS A 1 199 ? 17.743 17.305 17.095 1.00 58.31 199 LYS A CA 1
ATOM 1592 C C . LYS A 1 199 ? 16.467 17.531 17.920 1.00 58.31 199 LYS A C 1
ATOM 1594 O O . LYS A 1 199 ? 15.695 18.443 17.658 1.00 58.31 199 LYS A O 1
ATOM 1599 N N . HIS A 1 200 ? 16.297 16.685 18.928 1.00 60.41 200 HIS A N 1
ATOM 1600 C CA . HIS A 1 200 ? 15.648 16.976 20.209 1.00 60.41 200 HIS A CA 1
ATOM 1601 C C . HIS A 1 200 ? 16.166 18.237 20.934 1.00 60.41 200 HIS A C 1
ATOM 1603 O O . HIS A 1 200 ? 17.191 18.073 21.597 1.00 60.41 200 HIS A O 1
ATOM 1609 N N . PRO A 1 201 ? 15.588 19.464 20.898 1.00 60.34 201 PRO A N 1
ATOM 1610 C CA . PRO A 1 201 ? 15.865 20.405 21.987 1.00 60.34 201 PRO A CA 1
ATOM 1611 C C . PRO A 1 201 ? 15.440 19.718 23.292 1.00 60.34 201 PRO A C 1
ATOM 1613 O O . PRO A 1 201 ? 14.317 19.225 23.374 1.00 60.34 201 PRO A O 1
ATOM 1616 N N . GLY A 1 202 ? 16.375 19.591 24.239 1.00 59.16 202 GLY A N 1
ATOM 1617 C CA . GLY A 1 202 ? 16.232 18.760 25.435 1.00 59.16 202 GLY A CA 1
ATOM 1618 C C . GLY A 1 202 ? 14.862 18.910 26.090 1.00 59.16 202 GLY A C 1
ATOM 1619 O O . GLY A 1 202 ? 14.436 20.017 26.420 1.00 59.16 202 GLY A O 1
ATOM 1620 N N . VAL A 1 203 ? 14.166 17.788 26.234 1.00 64.75 203 VAL A N 1
ATOM 1621 C CA . VAL A 1 203 ? 12.882 17.728 26.925 1.00 64.75 203 VAL A CA 1
ATOM 1622 C C . VAL A 1 203 ? 13.126 17.976 28.416 1.00 64.75 203 VAL A C 1
ATOM 1624 O O . VAL A 1 203 ? 13.984 17.314 29.001 1.00 64.75 203 VAL A O 1
ATOM 1627 N N . PRO A 1 204 ? 12.450 18.957 29.040 1.00 67.25 204 PRO A N 1
ATOM 1628 C CA . PRO A 1 204 ? 12.652 19.247 30.450 1.00 67.25 204 PRO A CA 1
ATOM 1629 C C . PRO A 1 204 ? 12.186 18.062 31.304 1.00 67.25 204 PRO A C 1
ATOM 1631 O O . PRO A 1 204 ? 11.022 17.659 31.268 1.00 67.25 204 PRO A O 1
ATOM 1634 N N . GLU A 1 205 ? 13.110 17.509 32.085 1.00 66.06 205 GLU A N 1
ATOM 1635 C CA . GLU A 1 205 ? 12.830 16.447 33.045 1.00 66.06 205 GLU A CA 1
ATOM 1636 C C . GLU A 1 205 ? 12.259 17.054 34.331 1.00 66.06 205 GLU A C 1
ATOM 1638 O O . GLU A 1 205 ? 12.882 17.907 34.966 1.00 66.06 205 GLU A O 1
ATOM 1643 N N . PHE A 1 206 ? 11.067 16.613 34.733 1.00 69.69 206 PHE A N 1
ATOM 1644 C CA . PHE A 1 206 ? 10.436 17.043 35.979 1.00 69.69 206 PHE A CA 1
ATOM 1645 C C . PHE A 1 206 ? 10.318 15.868 36.952 1.00 69.69 206 PHE A C 1
ATOM 1647 O O . PHE A 1 206 ? 9.942 14.759 36.568 1.00 69.69 206 PHE A O 1
ATOM 1654 N N . TYR A 1 207 ? 10.581 16.130 38.233 1.00 69.69 207 TYR A N 1
ATOM 1655 C CA . TYR A 1 207 ? 10.456 15.153 39.314 1.00 69.69 207 TYR A CA 1
ATOM 1656 C C . TYR A 1 207 ? 9.149 15.384 40.073 1.00 69.69 207 TYR A C 1
ATOM 1658 O O . TYR A 1 207 ? 8.958 16.444 40.671 1.00 69.69 207 TYR A O 1
ATOM 1666 N N . LEU A 1 208 ? 8.253 14.393 40.072 1.00 67.56 208 LEU A N 1
ATOM 1667 C CA . LEU A 1 208 ? 7.013 14.433 40.848 1.00 67.56 208 LEU A CA 1
ATOM 1668 C C . LEU A 1 208 ? 7.085 13.424 42.000 1.00 67.56 208 LEU A C 1
ATOM 1670 O O . LEU A 1 208 ? 7.163 12.213 41.785 1.00 67.56 208 LEU A O 1
ATOM 1674 N N . LEU A 1 209 ? 7.030 13.926 43.234 1.00 70.94 209 LEU A N 1
ATOM 1675 C CA . LEU A 1 209 ? 6.896 13.094 44.427 1.00 70.94 209 LEU A CA 1
ATOM 1676 C C . LEU A 1 209 ? 5.407 12.848 44.698 1.00 70.94 209 LEU A C 1
ATOM 1678 O O . LEU A 1 209 ? 4.692 13.762 45.108 1.00 70.94 209 LEU A O 1
ATOM 1682 N N . ILE A 1 210 ? 4.939 11.616 44.493 1.00 71.00 210 ILE A N 1
ATOM 1683 C CA . ILE A 1 210 ? 3.564 11.228 44.829 1.00 71.00 210 ILE A CA 1
ATOM 1684 C C . ILE A 1 210 ? 3.577 10.591 46.219 1.00 71.00 210 ILE A C 1
ATOM 1686 O O . ILE A 1 210 ? 4.114 9.499 46.402 1.00 71.00 210 ILE A O 1
ATOM 1690 N N . ARG A 1 211 ? 2.986 11.274 47.204 1.00 65.62 211 ARG A N 1
ATOM 1691 C CA . ARG A 1 211 ? 2.755 10.722 48.547 1.00 65.62 211 ARG A CA 1
ATOM 1692 C C . ARG A 1 211 ? 1.336 10.173 48.621 1.00 65.62 211 ARG A C 1
ATOM 1694 O O . ARG A 1 211 ? 0.386 10.909 48.376 1.00 65.62 211 ARG A O 1
ATOM 1701 N N . GLY A 1 212 ? 1.196 8.896 48.959 1.00 63.62 212 GLY A N 1
ATOM 1702 C CA . GLY A 1 212 ? -0.102 8.257 49.144 1.00 63.62 212 GLY A CA 1
ATOM 1703 C C . GLY A 1 212 ? -0.010 7.103 50.132 1.00 63.62 212 GLY A C 1
ATOM 1704 O O . GLY A 1 212 ? 0.971 6.363 50.140 1.00 63.62 212 GLY A O 1
ATOM 1705 N N . THR A 1 213 ? -1.038 6.952 50.959 1.00 58.09 213 THR A N 1
ATOM 1706 C CA . THR A 1 213 ? -1.225 5.804 51.844 1.00 58.09 213 THR A CA 1
ATOM 1707 C C . THR A 1 213 ? -2.094 4.773 51.125 1.00 58.09 213 THR A C 1
ATOM 1709 O O . THR A 1 213 ? -3.268 5.007 50.846 1.00 58.09 213 THR A O 1
ATOM 1712 N N . LEU A 1 214 ? -1.513 3.627 50.764 1.00 59.53 214 LEU A N 1
ATOM 1713 C CA . LEU A 1 214 ? -2.277 2.480 50.268 1.00 59.53 214 LEU A CA 1
ATOM 1714 C C . LEU A 1 214 ? -2.846 1.715 51.475 1.00 59.53 214 LEU A C 1
ATOM 1716 O O . LEU A 1 214 ? -2.076 1.403 52.381 1.00 59.53 214 LEU A O 1
ATOM 1720 N N . PRO A 1 215 ? -4.144 1.359 51.494 1.00 62.25 215 PRO A N 1
ATOM 1721 C CA . PRO A 1 215 ? -4.796 0.761 52.666 1.00 62.25 215 PRO A CA 1
ATOM 1722 C C . PRO A 1 215 ? -4.248 -0.617 53.080 1.00 62.25 215 PRO A C 1
ATOM 1724 O O . PRO A 1 215 ? -4.572 -1.095 54.160 1.00 62.25 215 PRO A O 1
ATOM 1727 N N . SER A 1 216 ? -3.409 -1.254 52.257 1.00 62.41 216 SER A N 1
ATOM 1728 C CA . SER A 1 216 ? -2.776 -2.548 52.551 1.00 62.41 216 SER A CA 1
ATOM 1729 C C . SER A 1 216 ? -1.256 -2.561 52.338 1.00 62.41 216 SER A C 1
ATOM 1731 O O . SER A 1 216 ? -0.665 -3.637 52.265 1.00 62.41 216 SER A O 1
ATOM 1733 N N . ALA A 1 217 ? -0.617 -1.401 52.163 1.00 59.41 217 ALA A N 1
ATOM 1734 C CA . ALA A 1 217 ? 0.833 -1.324 51.984 1.00 59.41 217 ALA A CA 1
ATOM 1735 C C . ALA A 1 217 ? 1.520 -0.924 53.301 1.00 59.41 217 ALA A C 1
ATOM 1737 O O . ALA A 1 217 ? 0.929 -0.166 54.072 1.00 59.41 217 ALA A O 1
ATOM 1738 N N . PRO A 1 218 ? 2.758 -1.389 53.562 1.00 55.56 218 PRO A N 1
ATOM 1739 C CA . PRO A 1 218 ? 3.527 -0.941 54.716 1.00 55.56 218 PRO A CA 1
ATOM 1740 C C . PRO A 1 218 ? 3.684 0.583 54.690 1.00 55.56 218 PRO A C 1
ATOM 1742 O O . PRO A 1 218 ? 3.896 1.171 53.626 1.00 55.56 218 PRO A O 1
ATOM 1745 N N . THR A 1 219 ? 3.555 1.199 55.862 1.00 58.22 219 THR A N 1
ATOM 1746 C CA . THR A 1 219 ? 3.683 2.638 56.105 1.00 58.22 219 THR A CA 1
ATOM 1747 C C . THR A 1 219 ? 4.957 3.199 55.452 1.00 58.22 219 THR A C 1
ATOM 1749 O O . THR A 1 219 ? 6.033 2.626 55.597 1.00 58.22 219 THR A O 1
ATOM 1752 N N . ASP A 1 220 ? 4.800 4.317 54.735 1.00 55.12 220 ASP A N 1
ATOM 1753 C CA . ASP A 1 220 ? 5.841 5.147 54.105 1.00 55.12 220 ASP A CA 1
ATOM 1754 C C . ASP A 1 220 ? 6.621 4.562 52.911 1.00 55.12 220 ASP A C 1
ATOM 1756 O O . ASP A 1 220 ? 7.851 4.515 52.895 1.00 55.12 220 ASP A O 1
ATOM 1760 N N . LEU A 1 221 ? 5.918 4.231 51.818 1.00 54.00 221 LEU A N 1
ATOM 1761 C CA . LEU A 1 221 ? 6.561 4.056 50.509 1.00 54.00 221 LEU A CA 1
ATOM 1762 C C . LEU A 1 221 ? 6.568 5.376 49.713 1.00 54.00 221 LEU A C 1
ATOM 1764 O O . LEU A 1 221 ? 5.622 5.695 48.991 1.00 54.00 221 LEU A O 1
ATOM 1768 N N . ASN A 1 222 ? 7.662 6.139 49.795 1.00 58.38 222 ASN A N 1
ATOM 1769 C CA . ASN A 1 222 ? 7.912 7.246 48.866 1.00 58.38 222 ASN A CA 1
ATOM 1770 C C . ASN A 1 222 ? 8.225 6.677 47.468 1.00 58.38 222 ASN A C 1
ATOM 1772 O O . ASN A 1 222 ? 9.355 6.273 47.198 1.00 58.38 222 ASN A O 1
ATOM 1776 N N . LYS A 1 223 ? 7.240 6.640 46.559 1.00 61.28 223 LYS A N 1
ATOM 1777 C CA . LYS A 1 223 ? 7.474 6.303 45.144 1.00 61.28 223 LYS A CA 1
ATOM 1778 C C . LYS A 1 223 ? 7.837 7.564 44.362 1.00 61.28 223 LYS A C 1
ATOM 1780 O O . LYS A 1 223 ? 6.985 8.410 44.098 1.00 61.28 223 LYS A O 1
ATOM 1785 N N . VAL A 1 224 ? 9.100 7.674 43.965 1.00 59.91 224 VAL A N 1
ATOM 1786 C CA . VAL A 1 224 ? 9.543 8.680 42.990 1.00 59.91 224 VAL A CA 1
ATOM 1787 C 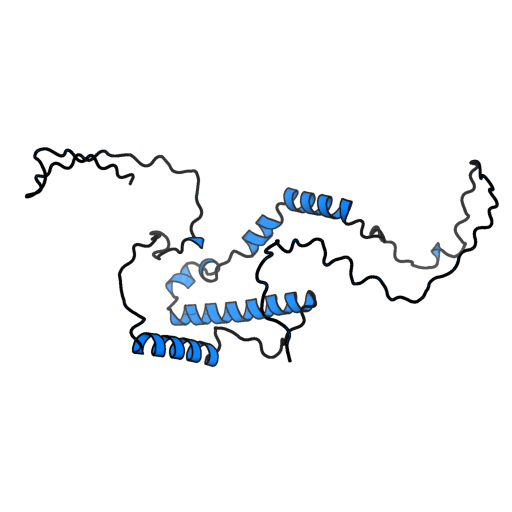C . VAL A 1 224 ? 9.257 8.132 41.594 1.00 59.91 224 VAL A C 1
ATOM 1789 O O . VAL A 1 224 ? 9.738 7.055 41.249 1.00 59.91 224 VAL A O 1
ATOM 1792 N N . THR A 1 225 ? 8.462 8.851 40.800 1.00 61.56 225 THR A N 1
ATOM 1793 C CA . THR A 1 225 ? 8.206 8.507 39.393 1.00 61.56 225 THR A CA 1
ATOM 1794 C C . THR A 1 225 ? 8.816 9.586 38.512 1.00 61.56 225 THR A C 1
ATOM 1796 O O . THR A 1 225 ? 8.567 10.772 38.722 1.00 61.56 225 THR A O 1
ATOM 1799 N N . TYR A 1 226 ? 9.619 9.176 37.536 1.00 57.75 226 TYR A N 1
ATOM 1800 C CA . TYR A 1 226 ? 10.166 10.053 36.505 1.00 57.75 226 TYR A CA 1
ATOM 1801 C C . TYR A 1 226 ? 9.304 9.943 35.249 1.00 57.75 226 TYR A C 1
ATOM 1803 O O . TYR A 1 226 ? 8.939 8.853 34.809 1.00 57.75 226 TYR A O 1
ATOM 1811 N N . THR A 1 227 ? 8.940 11.083 34.673 1.00 58.06 227 THR A N 1
ATOM 1812 C CA . THR A 1 227 ? 8.254 11.142 33.382 1.00 58.06 227 THR A CA 1
ATOM 1813 C C . THR A 1 227 ? 8.937 12.209 32.551 1.00 58.06 227 THR A C 1
ATOM 1815 O O . THR A 1 227 ? 8.919 13.385 32.906 1.00 58.06 227 THR A O 1
ATOM 1818 N N . VAL A 1 228 ? 9.553 11.778 31.455 1.00 57.03 228 VAL A N 1
ATOM 1819 C CA . VAL A 1 228 ? 10.078 12.673 30.426 1.00 57.03 228 VAL A CA 1
ATOM 1820 C C . VAL A 1 228 ? 8.884 13.064 29.554 1.00 57.03 228 VAL A C 1
ATOM 1822 O O . VAL A 1 228 ? 8.195 12.178 29.044 1.00 57.03 228 VAL A O 1
ATOM 1825 N N . LYS A 1 229 ? 8.567 14.360 29.487 1.00 50.22 229 LYS A N 1
ATOM 1826 C CA . LYS A 1 229 ? 7.448 14.893 28.694 1.00 50.22 229 LYS A CA 1
ATOM 1827 C C . LYS A 1 229 ? 7.903 15.307 27.311 1.00 50.22 229 LYS A C 1
ATOM 1829 O O . LYS A 1 229 ? 8.945 15.985 27.251 1.00 50.22 229 LYS A O 1
#

Organism: NCBI:txid93759

Secondary structure (DSSP, 8-state):
---------------TTSTTSSS------------------------PPPPPTTTTTS------S-SS--HHHHHHHHHHHHHHTTHHHHHHHHH---TTTTS-HHHHHT--HHHHHHHHHHHHHHHHHHHHHHHHHTT-----SS---TTSHHHHHHHHHHHHHHHHTT---------EEETTTTEEEPGGG----S----PPEEEEEE----TTSPS---EEEEEE-

Foldseek 3Di:
DDDDDDDPDDDDDDDPPPPPPPPPPDDPDPDDDDDDDDDDDDDDDDDDDPDDPCPVVDPDDDDPDDPDPPCVPVVVVVVVVCVVVVVVVVVCVVPVDDLQNPDDPVVNVPDDPVNVVVSVVVVVVVVCVVVLVVCVVVVDDDPPPDDDDCPDPVNVVVVVVVVVVCVVVVVDDDDDDDFDADPVVRDGDDPVRDDDDPPPPQQDKDKDFDDDDDPPDPPDDGDIDTDRD

InterPro domains:
  IPR002300 Aminoacyl-tRNA synthetase, class Ia [PF00133] (102-199)
  IPR014729 Rossmann-like alpha/beta/alpha sandwich fold [G3DSA:3.40.50.620] (97-205)
  IPR050081 Isoleucine--tRNA ligase [PTHR42765] (99-200)

Sequence (229 aa):
MSFFKSLAANSSVFTPREATMAMTQSSPYRVLLQRTGSSLRKTPSGQKEEEGRYKHTVDLPKTTFGMRANALVREPEIQKLWDDHQVFKRVVNKNDRVVLQSLDQDTRKDLTPLKLRAKAAKFAKATVKAQMSSFQRYGVWADWSNPYLTLDPEYEAAQIEVFGEMALKGYIYRGRKPVHWSPSSRTALAEAELEAQSKHPGVPEFYLLIRGTLPSAPTDLNKVTYTVK

Radius of gyration: 35.06 Å; chains: 1; bounding box: 82×84×104 Å